Protein AF-A0A5C9B6C1-F1 (afdb_monomer_lite)

Radius of gyration: 29.05 Å; chains: 1; bounding box: 54×56×86 Å

Foldseek 3Di:
DDWDADPVRFTQEAEDEDAEDQQLAFAPNDDDPFLQRLLQVLQQVPGGPNYGYHYDHDLHLPHYDPCSVPPPDTRDRNVNSNVNNVVSVVVVVPDDDDDDPPWDKDKDKDKAFADDCVVVLVVLVVVLVVLVVPQDDAPDDPVRQPVLVVLCVVPVPQSPDDPVVVVVCVVVVHCVSVVVNVVSVVRNVSVVSNVVSVVVSVVSVVVSVVSVVSNVVCVVVVDRIDIDMWMWIDDPPDIDIDDPDNHHDPPDD

pLDDT: mean 95.02, std 6.87, range [33.16, 98.69]

Structure (mmCIF, N/CA/C/O backbone):
data_AF-A0A5C9B6C1-F1
#
_entry.id   AF-A0A5C9B6C1-F1
#
loop_
_atom_site.group_PDB
_atom_site.id
_atom_site.type_symbol
_atom_site.label_atom_id
_atom_site.label_alt_id
_atom_site.label_comp_id
_atom_site.label_asym_id
_atom_site.label_entity_id
_atom_site.label_seq_id
_atom_site.pdbx_PDB_ins_code
_atom_site.Cartn_x
_atom_site.Cartn_y
_atom_site.Cartn_z
_atom_site.occupancy
_atom_site.B_iso_or_equiv
_atom_site.auth_seq_id
_atom_site.auth_comp_id
_atom_site.auth_asym_id
_atom_site.auth_atom_id
_atom_site.pdbx_PDB_model_num
ATOM 1 N N . MET A 1 1 ? -19.348 5.779 16.416 1.00 93.19 1 MET A N 1
ATOM 2 C CA . MET A 1 1 ? -18.584 6.292 17.577 1.00 93.19 1 MET A CA 1
ATOM 3 C C . MET A 1 1 ? -19.420 6.101 18.829 1.00 93.19 1 MET A C 1
ATOM 5 O O . MET A 1 1 ? -20.640 6.109 18.716 1.00 93.19 1 MET A O 1
ATOM 9 N N . LEU A 1 2 ? -18.777 5.957 19.982 1.00 95.94 2 LEU A N 1
ATOM 10 C CA . LEU A 1 2 ? -19.395 5.828 21.301 1.00 95.94 2 LEU A CA 1
ATOM 11 C C . LEU A 1 2 ? -18.665 6.773 22.263 1.00 95.94 2 LEU A C 1
ATOM 13 O O . LEU A 1 2 ? -17.438 6.747 22.302 1.00 95.94 2 LEU A O 1
ATOM 17 N N . ARG A 1 3 ? -19.401 7.590 23.024 1.00 96.81 3 ARG A N 1
ATOM 18 C CA . ARG A 1 3 ? -18.869 8.354 24.164 1.00 96.81 3 ARG A CA 1
ATOM 19 C C . ARG A 1 3 ? -19.451 7.769 25.444 1.00 96.81 3 ARG A C 1
ATOM 21 O O . ARG A 1 3 ? -20.655 7.538 25.508 1.00 96.81 3 ARG A O 1
ATOM 28 N N . LEU A 1 4 ? -18.596 7.537 26.430 1.00 96.44 4 LEU A N 1
ATOM 29 C CA . LEU A 1 4 ? -18.975 7.110 27.769 1.00 96.44 4 LEU A CA 1
ATOM 30 C C . LEU A 1 4 ? -18.664 8.245 28.736 1.00 96.44 4 LEU A C 1
ATOM 32 O O . LEU A 1 4 ? -17.521 8.698 28.802 1.00 96.44 4 LEU A O 1
ATOM 36 N N . ASP A 1 5 ? -19.678 8.679 29.474 1.00 96.75 5 ASP A N 1
ATOM 37 C CA . ASP A 1 5 ? -19.569 9.734 30.474 1.00 96.75 5 ASP A CA 1
ATOM 38 C C . ASP A 1 5 ? -19.822 9.143 31.868 1.00 96.75 5 ASP A C 1
ATOM 40 O O . ASP A 1 5 ? -20.616 8.214 32.034 1.00 96.75 5 ASP A O 1
ATOM 44 N N . ALA A 1 6 ? -19.119 9.660 32.871 1.00 95.69 6 ALA A N 1
ATOM 45 C CA . ALA A 1 6 ? -19.364 9.361 34.271 1.00 95.69 6 ALA A CA 1
ATOM 46 C C . ALA A 1 6 ? -20.660 10.037 34.746 1.00 95.69 6 ALA A C 1
ATOM 48 O O . ALA A 1 6 ? -21.181 10.951 34.106 1.00 95.69 6 ALA A O 1
ATOM 49 N N . ALA A 1 7 ? -21.156 9.627 35.916 1.00 93.12 7 ALA A N 1
ATOM 50 C CA . ALA A 1 7 ? -22.352 10.216 36.525 1.00 93.12 7 ALA A CA 1
ATOM 51 C C . ALA A 1 7 ? -22.217 11.728 36.813 1.00 93.12 7 ALA A C 1
ATOM 53 O O . ALA A 1 7 ? -23.221 12.429 36.874 1.00 93.12 7 ALA A O 1
ATOM 54 N N . ASP A 1 8 ? -20.989 12.242 36.959 1.00 94.06 8 ASP A N 1
ATOM 55 C CA . ASP A 1 8 ? -20.707 13.675 37.116 1.00 94.06 8 ASP A CA 1
ATOM 56 C C . ASP A 1 8 ? -20.586 14.431 35.775 1.00 94.06 8 ASP A C 1
ATOM 58 O O . ASP A 1 8 ? -20.245 15.614 35.755 1.00 94.06 8 ASP A O 1
ATOM 62 N N . GLY A 1 9 ? -20.859 13.757 34.652 1.00 92.81 9 GLY A N 1
ATOM 63 C CA . GLY A 1 9 ? -20.832 14.316 33.302 1.00 92.81 9 GLY A CA 1
ATOM 64 C C . GLY A 1 9 ? -19.447 14.377 32.656 1.00 92.81 9 GLY A C 1
ATOM 65 O O . GLY A 1 9 ? -19.345 14.812 31.508 1.00 92.81 9 GLY A O 1
ATOM 66 N N . LYS A 1 10 ? -18.377 13.950 33.342 1.00 96.69 10 LYS A N 1
ATOM 67 C CA . LYS A 1 10 ? -17.037 13.888 32.739 1.00 96.69 10 LYS A CA 1
ATOM 68 C C . LYS A 1 10 ? -16.948 12.754 31.732 1.00 96.69 10 LYS A C 1
ATOM 70 O O . LYS A 1 10 ? -17.357 11.632 32.020 1.00 96.69 10 LYS A O 1
ATOM 75 N N . THR A 1 11 ? -16.333 13.011 30.586 1.00 97.81 11 THR A N 1
ATOM 76 C CA . THR A 1 11 ? -16.054 11.949 29.619 1.00 97.81 11 THR A CA 1
ATOM 77 C C . THR A 1 11 ? -14.980 11.010 30.162 1.00 97.81 11 THR A C 1
ATOM 79 O O . THR A 1 11 ? -13.934 11.449 30.630 1.00 97.81 11 THR A O 1
ATOM 82 N N . VAL A 1 12 ? -15.258 9.708 30.120 1.00 97.69 12 VAL A N 1
ATOM 83 C CA . VAL A 1 12 ? -14.351 8.645 30.575 1.00 97.69 12 VAL A CA 1
ATOM 84 C C . VAL A 1 12 ? -13.657 7.997 29.388 1.00 97.69 12 VAL A C 1
ATOM 86 O O . VAL A 1 12 ? -12.449 7.773 29.410 1.00 97.69 12 VAL A O 1
ATOM 89 N N . ALA A 1 13 ? -14.413 7.692 28.334 1.00 98.06 13 ALA A N 1
ATOM 90 C CA . ALA A 1 13 ? -13.858 7.042 27.160 1.00 98.06 13 ALA A CA 1
ATOM 91 C C . ALA A 1 13 ? -14.599 7.418 25.882 1.00 98.06 13 ALA A C 1
ATOM 93 O O . ALA A 1 13 ? -15.800 7.701 25.873 1.00 98.06 13 ALA A O 1
ATOM 94 N N . VAL A 1 14 ? -13.865 7.348 24.781 1.00 98.00 14 VAL A N 1
ATOM 95 C CA . VAL A 1 14 ? -14.374 7.503 23.426 1.00 98.00 14 VAL A CA 1
ATOM 96 C C . VAL A 1 14 ? -13.923 6.307 22.607 1.00 98.00 14 VAL A C 1
ATOM 98 O O . VAL A 1 14 ? -12.733 6.033 22.523 1.00 98.00 14 VAL A O 1
ATOM 101 N N . VAL A 1 15 ? -14.859 5.637 21.940 1.00 97.69 15 VAL A N 1
ATOM 102 C CA . VAL A 1 15 ? -14.552 4.657 20.892 1.00 97.69 15 VAL A CA 1
ATOM 103 C C . VAL A 1 15 ? -14.873 5.284 19.545 1.00 97.69 15 VAL A C 1
ATOM 105 O O . VAL A 1 15 ? -16.020 5.669 19.277 1.00 97.69 15 VAL A O 1
ATOM 108 N N . TYR A 1 16 ? -13.874 5.375 18.677 1.00 97.25 16 TYR A N 1
ATOM 109 C CA . TYR A 1 16 ? -14.027 5.948 17.348 1.00 97.25 16 TYR A CA 1
ATOM 110 C C . TYR A 1 16 ? -13.508 4.997 16.278 1.00 97.25 16 TYR A C 1
ATOM 112 O O . TYR A 1 16 ? -12.561 4.246 16.488 1.00 97.25 16 TYR A O 1
ATOM 120 N N . ASN A 1 17 ? -14.204 4.984 15.144 1.00 95.00 17 ASN A N 1
ATOM 121 C CA . ASN A 1 17 ? -13.959 4.050 14.058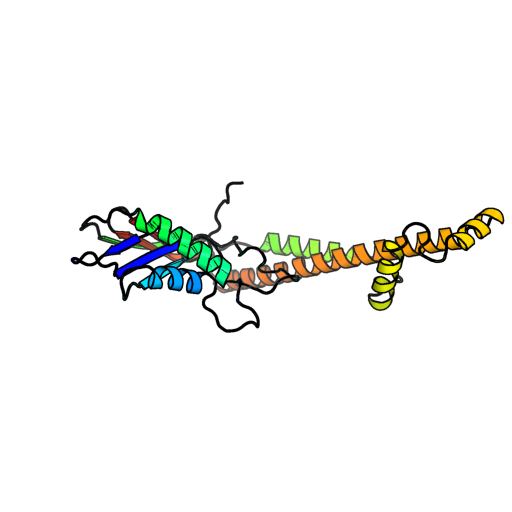 1.00 95.00 17 ASN A CA 1
ATOM 122 C C . ASN A 1 17 ? -13.679 4.818 12.774 1.00 95.00 17 ASN A C 1
ATOM 124 O O . ASN A 1 17 ? -14.414 5.750 12.446 1.00 95.00 17 ASN A O 1
ATOM 128 N N . PHE A 1 18 ? -12.626 4.420 12.067 1.00 95.06 18 PHE A N 1
ATOM 129 C CA . PHE A 1 18 ? -12.269 4.986 10.774 1.00 95.06 18 PHE A CA 1
ATOM 130 C C . PHE A 1 18 ? -11.558 3.936 9.917 1.00 95.06 18 PHE A C 1
ATOM 132 O O . PHE A 1 18 ? -10.764 3.142 10.423 1.00 95.06 18 PHE A O 1
ATOM 139 N N . ALA A 1 19 ? -11.862 3.912 8.621 1.00 94.12 19 ALA A N 1
ATOM 140 C CA . ALA A 1 19 ? -11.292 2.959 7.678 1.00 94.12 19 ALA A CA 1
ATOM 141 C C . ALA A 1 19 ? -10.051 3.562 7.003 1.00 94.12 19 ALA A C 1
ATOM 143 O O . ALA A 1 19 ? -10.179 4.409 6.124 1.00 94.12 19 ALA A O 1
ATOM 144 N N . CYS A 1 20 ? -8.859 3.161 7.451 1.00 93.88 20 CYS A N 1
ATOM 145 C CA . CYS A 1 20 ? -7.568 3.488 6.836 1.00 93.88 20 CYS A CA 1
ATOM 146 C C . CYS A 1 20 ? -6.463 2.637 7.479 1.00 93.88 20 CYS A C 1
ATOM 148 O O . CYS A 1 20 ? -6.495 2.426 8.694 1.00 93.88 20 CYS A O 1
ATOM 150 N N . HIS A 1 21 ? -5.481 2.182 6.699 1.00 94.75 21 HIS A N 1
ATOM 151 C CA . HIS A 1 21 ? -4.282 1.540 7.234 1.00 94.75 21 HIS A CA 1
ATOM 152 C C . HIS A 1 21 ? -3.393 2.543 7.998 1.00 94.75 21 HIS A C 1
ATOM 154 O O . HIS A 1 21 ? -2.992 3.559 7.425 1.00 94.75 21 HIS A O 1
ATOM 160 N N . PRO A 1 22 ? -2.997 2.255 9.250 1.00 94.62 22 PRO A N 1
ATOM 161 C CA . PRO A 1 22 ? -2.045 3.074 10.002 1.00 94.62 22 PRO A CA 1
ATOM 162 C C . PRO A 1 22 ? -0.602 2.782 9.556 1.00 94.62 22 PRO A C 1
ATOM 164 O O . PRO A 1 22 ? 0.160 2.125 10.262 1.00 94.62 22 PRO A O 1
ATOM 167 N N . ILE A 1 23 ? -0.252 3.208 8.338 1.00 95.06 23 ILE A N 1
ATOM 168 C CA . ILE A 1 23 ? 1.051 2.924 7.705 1.00 95.06 23 ILE A CA 1
ATOM 169 C C . ILE A 1 23 ? 1.758 4.170 7.150 1.00 95.06 23 ILE A C 1
ATOM 171 O O . ILE A 1 23 ? 2.696 4.040 6.354 1.00 95.06 23 ILE A O 1
ATOM 175 N N . GLN A 1 24 ? 1.314 5.373 7.525 1.00 95.50 24 GLN A N 1
ATOM 176 C CA . GLN A 1 24 ? 1.901 6.615 7.023 1.00 95.50 24 GLN A CA 1
ATOM 177 C C . GLN A 1 24 ? 3.311 6.830 7.589 1.00 95.50 24 GLN A C 1
ATOM 179 O O . GLN A 1 24 ? 4.247 7.142 6.855 1.00 95.50 24 GLN A O 1
ATOM 184 N N . GLY A 1 25 ? 3.490 6.597 8.885 1.00 94.81 25 GLY A N 1
ATOM 185 C CA . GLY A 1 25 ? 4.713 6.829 9.636 1.00 94.81 25 GLY A CA 1
ATOM 186 C C . GLY A 1 25 ? 5.044 8.310 9.825 1.00 94.81 25 GLY A C 1
ATOM 187 O O . GLY A 1 25 ? 4.278 9.211 9.495 1.00 94.81 25 GLY A O 1
ATOM 188 N N . VAL A 1 26 ? 6.233 8.559 10.365 1.00 94.19 26 VAL A N 1
ATOM 189 C CA . VAL A 1 26 ? 6.774 9.900 10.633 1.00 94.19 26 VAL A CA 1
ATOM 190 C C . VAL A 1 26 ? 8.175 10.039 10.022 1.00 94.19 26 VAL A C 1
ATOM 192 O O . VAL A 1 26 ? 8.779 9.022 9.633 1.00 94.19 26 VAL A O 1
ATOM 195 N N . PRO A 1 27 ? 8.728 11.262 9.915 1.00 91.75 27 PRO A N 1
ATOM 196 C CA . PRO A 1 27 ? 10.060 11.459 9.361 1.00 91.75 27 PRO A CA 1
ATOM 197 C C . PRO A 1 27 ? 11.111 10.664 10.148 1.00 91.75 27 PRO A C 1
ATOM 199 O O . PRO A 1 27 ? 11.021 10.500 11.363 1.00 91.75 27 PRO A O 1
ATOM 202 N N . GLY A 1 28 ? 12.112 10.127 9.448 1.00 87.38 28 GLY A N 1
ATOM 203 C CA . GLY A 1 28 ? 13.191 9.356 10.077 1.00 87.38 28 GLY A CA 1
ATOM 204 C C . GLY A 1 28 ? 12.827 7.929 10.513 1.00 87.38 28 GLY A C 1
ATOM 205 O O . GLY A 1 28 ? 13.686 7.254 11.073 1.00 87.38 28 GLY A O 1
ATOM 206 N N . LYS A 1 29 ? 11.609 7.435 10.222 1.00 84.75 29 LYS A N 1
ATOM 207 C CA . LYS A 1 29 ? 11.154 6.065 10.559 1.00 84.75 29 LYS A CA 1
ATOM 208 C C . LYS A 1 29 ? 11.235 5.745 12.060 1.00 84.75 29 LYS A C 1
ATOM 210 O O . LYS A 1 29 ? 11.511 4.607 12.439 1.00 84.75 29 LYS A O 1
ATOM 215 N N . THR A 1 30 ? 11.027 6.744 12.913 1.00 91.56 30 THR A N 1
ATOM 216 C CA . THR A 1 30 ? 10.967 6.529 14.361 1.00 91.56 30 THR A CA 1
ATOM 217 C C . THR A 1 30 ? 9.718 5.730 14.742 1.00 91.56 30 THR A C 1
ATOM 219 O O . THR A 1 30 ? 8.764 5.619 13.967 1.00 91.56 30 THR A O 1
ATOM 222 N N . ASN A 1 31 ? 9.738 5.133 15.936 1.00 94.75 31 ASN A N 1
ATOM 223 C CA . ASN A 1 31 ? 8.597 4.380 16.442 1.00 94.75 31 ASN A CA 1
ATOM 224 C C . ASN A 1 31 ? 7.402 5.316 16.673 1.00 94.75 31 ASN A C 1
ATOM 226 O O . ASN A 1 31 ? 7.547 6.360 17.307 1.00 94.75 31 ASN A O 1
ATOM 230 N N . THR A 1 32 ? 6.230 4.936 16.174 1.00 95.56 32 THR A N 1
ATOM 231 C CA . THR A 1 32 ? 5.015 5.748 16.252 1.00 95.56 32 THR A CA 1
ATOM 232 C C . THR A 1 32 ? 3.775 4.862 16.251 1.00 95.56 32 THR A C 1
ATOM 234 O O . THR A 1 32 ? 3.774 3.788 15.653 1.00 95.56 32 THR A O 1
ATOM 237 N N . ALA A 1 33 ? 2.711 5.340 16.894 1.00 96.69 33 ALA A N 1
ATOM 238 C CA . ALA A 1 33 ? 1.368 4.779 16.770 1.00 96.69 33 ALA A CA 1
ATOM 239 C C . ALA A 1 33 ? 0.619 5.321 15.531 1.00 96.69 33 ALA A C 1
ATOM 241 O O . ALA A 1 33 ? -0.577 5.094 15.391 1.00 96.69 33 ALA A O 1
ATOM 242 N N . ASP A 1 34 ? 1.317 6.016 14.626 1.00 97.44 34 ASP A N 1
ATOM 243 C CA . ASP A 1 34 ? 0.789 6.530 13.359 1.00 97.44 34 ASP A CA 1
ATOM 244 C C . ASP A 1 34 ? -0.387 7.509 13.561 1.00 97.44 34 ASP A C 1
ATOM 246 O O . ASP A 1 34 ? -0.570 8.084 14.638 1.00 97.44 34 ASP A O 1
ATOM 250 N N . LEU A 1 35 ? -1.191 7.722 12.518 1.00 96.94 35 LEU A N 1
ATOM 251 C CA . LEU A 1 35 ? -2.332 8.635 12.512 1.00 96.94 35 LEU A CA 1
ATOM 252 C C . LEU A 1 35 ? -3.327 8.340 13.643 1.00 96.94 35 LEU A C 1
ATOM 254 O O . LEU A 1 35 ? -3.997 9.251 14.121 1.00 96.94 35 LEU A O 1
ATOM 258 N N . THR A 1 36 ? -3.421 7.086 14.093 1.00 97.94 36 THR A N 1
ATOM 259 C CA . THR A 1 36 ? -4.352 6.672 15.150 1.00 97.94 36 THR A CA 1
ATOM 260 C C . THR A 1 36 ? -3.879 7.164 16.513 1.00 97.94 36 THR A C 1
ATOM 262 O O . THR A 1 36 ? -4.681 7.696 17.275 1.00 97.94 36 THR A O 1
ATOM 265 N N . GLY A 1 37 ? -2.574 7.093 16.791 1.00 98.06 37 GLY A N 1
ATOM 266 C CA . GLY A 1 37 ? -1.984 7.660 18.002 1.00 98.06 37 GLY A CA 1
ATOM 267 C C . GLY A 1 37 ? -2.142 9.176 18.079 1.00 98.06 37 GLY A C 1
ATOM 268 O O . GLY A 1 37 ? -2.569 9.701 19.107 1.00 98.06 37 GLY A O 1
ATOM 269 N N . PHE A 1 38 ? -1.861 9.882 16.980 1.00 98.44 38 PHE A N 1
ATOM 270 C CA . PHE A 1 38 ? -2.046 11.335 16.914 1.00 98.44 38 PHE A CA 1
ATOM 271 C C . PHE A 1 38 ? -3.522 11.736 17.052 1.00 98.44 38 PHE A C 1
ATOM 273 O O . PHE A 1 38 ? -3.839 12.661 17.800 1.00 98.44 38 PHE A O 1
ATOM 280 N N . ALA A 1 39 ? -4.441 11.007 16.409 1.00 98.69 39 ALA A N 1
ATOM 281 C CA . ALA A 1 39 ? -5.875 11.240 16.561 1.00 98.69 39 ALA A CA 1
ATOM 282 C C . ALA A 1 39 ? -6.348 11.020 18.005 1.00 98.69 39 ALA A C 1
ATOM 284 O O . ALA A 1 39 ? -7.056 11.873 18.544 1.00 98.69 39 ALA A O 1
ATOM 285 N N . SER A 1 40 ? -5.932 9.919 18.644 1.00 98.69 40 SER A N 1
ATOM 286 C CA . SER A 1 40 ? -6.259 9.639 20.046 1.00 98.69 40 SER A CA 1
ATOM 287 C C . SER A 1 40 ? -5.739 10.740 20.961 1.00 98.69 40 SER A C 1
ATOM 289 O O . SER A 1 40 ? -6.523 11.277 21.737 1.00 98.69 40 SER A O 1
ATOM 291 N N . LYS A 1 41 ? -4.482 11.169 20.791 1.00 98.62 41 LYS A N 1
ATOM 292 C CA . LYS A 1 41 ? -3.896 12.266 21.572 1.00 98.62 41 LYS A CA 1
ATOM 293 C C . LYS A 1 41 ? -4.725 13.549 21.474 1.00 98.62 41 LYS A C 1
ATOM 295 O O . LYS A 1 41 ? -5.084 14.124 22.496 1.00 98.62 41 LYS A O 1
ATOM 300 N N . VAL A 1 42 ? -5.094 13.968 20.260 1.00 98.56 42 VAL A N 1
ATOM 301 C CA . VAL A 1 42 ? -5.935 15.161 20.056 1.00 98.56 42 VAL A CA 1
ATOM 302 C C . VAL A 1 42 ? -7.280 15.031 20.768 1.00 98.56 42 VAL A C 1
ATOM 304 O O . VAL A 1 42 ? -7.751 16.000 21.360 1.00 98.56 42 VAL A O 1
ATOM 307 N N . ILE A 1 43 ? -7.912 13.858 20.714 1.00 98.62 43 ILE A N 1
ATOM 308 C CA . ILE A 1 43 ? -9.201 13.617 21.373 1.00 98.62 43 ILE A CA 1
ATOM 309 C C . ILE A 1 43 ? -9.048 13.680 22.898 1.00 98.62 43 ILE A C 1
ATOM 311 O O . ILE A 1 43 ? -9.828 14.370 23.554 1.00 98.62 43 ILE A O 1
ATOM 315 N N . GLU A 1 44 ? -8.048 12.995 23.450 1.00 98.69 44 GLU A N 1
ATOM 316 C CA . GLU A 1 44 ? -7.784 12.904 24.891 1.00 98.69 44 GLU A CA 1
ATOM 317 C C . GLU A 1 44 ? -7.446 14.272 25.497 1.00 98.69 44 GLU A C 1
ATOM 319 O O . GLU A 1 44 ? -8.013 14.647 26.522 1.00 98.69 44 GLU A O 1
ATOM 324 N N . GLU A 1 45 ? -6.612 15.070 24.823 1.00 98.44 45 GLU A N 1
ATOM 325 C CA . GLU A 1 45 ? -6.217 16.415 25.269 1.00 98.44 45 GLU A CA 1
ATOM 326 C C . GLU A 1 45 ? -7.358 17.451 25.198 1.00 98.44 45 GLU A C 1
ATOM 328 O O . GLU A 1 45 ? -7.253 18.528 25.784 1.00 98.44 45 GLU A O 1
ATOM 333 N N . ASN A 1 46 ? -8.456 17.155 24.491 1.00 98.25 46 ASN A N 1
ATOM 334 C CA . ASN A 1 46 ? -9.573 18.085 24.265 1.00 98.25 46 ASN A CA 1
ATOM 335 C C . ASN A 1 46 ? -10.890 17.670 24.944 1.00 98.25 46 ASN A C 1
ATOM 337 O O . ASN A 1 46 ? -11.934 18.290 24.688 1.00 98.25 46 ASN A O 1
ATOM 341 N N . LEU A 1 47 ? -10.861 16.627 25.775 1.00 97.19 47 LEU A N 1
ATOM 342 C CA . LEU A 1 47 ? -11.994 16.141 26.565 1.00 97.19 47 LEU A CA 1
ATOM 343 C C . LEU A 1 47 ? -11.677 16.218 28.068 1.00 97.19 47 LEU A C 1
ATOM 345 O O . LEU A 1 47 ? -10.774 16.937 28.491 1.00 97.19 47 LEU A O 1
ATOM 349 N N . SER A 1 48 ? -12.483 15.571 28.913 1.00 97.81 48 SER A N 1
ATOM 350 C CA . SER A 1 48 ? -12.261 15.589 30.361 1.00 97.81 48 SER A CA 1
ATOM 351 C C . SER A 1 48 ? -10.920 14.943 30.723 1.00 97.81 48 SER A C 1
ATOM 353 O O . SER A 1 48 ? -10.513 13.961 30.105 1.00 97.81 48 SER A O 1
ATOM 355 N N . ASN A 1 49 ? -10.243 15.466 31.750 1.00 97.44 49 ASN A N 1
ATOM 356 C CA . ASN A 1 49 ? -8.974 14.902 32.211 1.00 97.44 49 ASN A CA 1
ATOM 357 C C . ASN A 1 49 ? -9.118 13.404 32.538 1.00 97.44 49 ASN A C 1
ATOM 359 O O . ASN A 1 49 ? -10.030 13.024 33.273 1.00 97.44 49 ASN A O 1
ATOM 363 N N . GLY A 1 50 ? -8.211 12.581 32.008 1.00 96.94 50 GLY A N 1
ATOM 364 C CA . GLY A 1 50 ? -8.263 11.121 32.135 1.00 96.94 50 GLY A CA 1
ATOM 365 C C . GLY A 1 50 ? -9.161 10.409 31.116 1.00 96.94 50 GLY A C 1
ATOM 366 O O . GLY A 1 50 ? -9.336 9.199 31.235 1.00 96.94 50 GLY A O 1
ATOM 367 N N . THR A 1 51 ? -9.714 11.119 30.123 1.00 98.31 51 THR A N 1
ATOM 368 C CA . THR A 1 51 ? -10.409 10.484 28.989 1.00 98.31 51 THR A CA 1
ATOM 369 C C . THR A 1 51 ? -9.456 9.555 28.237 1.00 98.31 51 THR A C 1
ATOM 371 O O . THR A 1 51 ? -8.318 9.932 27.977 1.00 98.31 51 THR A O 1
ATOM 374 N N . VAL A 1 52 ? -9.945 8.381 27.828 1.00 98.44 52 VAL A N 1
ATOM 375 C CA . VAL A 1 52 ? -9.224 7.449 26.943 1.00 98.44 52 VAL A CA 1
ATOM 376 C C . VAL A 1 52 ? -9.881 7.402 25.562 1.00 98.44 52 VAL A C 1
ATOM 378 O O . VAL A 1 52 ? -11.090 7.173 25.457 1.00 98.44 52 VAL A O 1
ATOM 381 N N . ALA A 1 53 ? -9.103 7.571 24.492 1.00 98.56 53 ALA A N 1
ATOM 382 C CA . ALA A 1 53 ? -9.583 7.484 23.115 1.00 98.56 53 ALA A CA 1
ATOM 383 C C . ALA A 1 53 ? -9.125 6.182 22.440 1.00 98.56 53 ALA A C 1
ATOM 385 O O . ALA A 1 53 ? -7.956 5.982 22.109 1.00 98.56 53 ALA A O 1
ATOM 386 N N . LEU A 1 54 ? -10.086 5.301 22.172 1.00 98.00 54 LEU A N 1
ATOM 387 C CA . LEU A 1 54 ? -9.884 3.986 21.579 1.00 98.00 54 LEU A CA 1
ATOM 388 C C . LEU A 1 54 ? -10.208 4.018 20.086 1.00 98.00 54 LEU A C 1
ATOM 390 O O . LEU A 1 54 ? -11.373 4.105 19.682 1.00 98.00 54 LEU A O 1
ATOM 394 N N . PHE A 1 55 ? -9.161 3.920 19.271 1.00 97.62 55 PHE A N 1
ATOM 395 C CA . PHE A 1 55 ? -9.291 3.720 17.835 1.00 97.62 55 PHE A CA 1
ATOM 396 C C . PHE A 1 55 ? -9.685 2.273 17.528 1.00 97.62 55 PHE A C 1
ATOM 398 O O . PHE A 1 55 ? -9.035 1.331 17.977 1.00 97.62 55 PHE A O 1
ATOM 405 N N . VAL A 1 56 ? -10.713 2.100 16.702 1.00 95.19 56 VAL A N 1
ATOM 406 C CA . VAL A 1 56 ? -11.089 0.814 16.110 1.00 95.19 56 VAL A CA 1
ATOM 407 C C . VAL A 1 56 ? -10.939 0.937 14.604 1.00 95.19 56 VAL A C 1
ATOM 409 O O . VAL A 1 56 ? -11.613 1.762 13.987 1.00 95.19 56 VAL A O 1
ATOM 412 N N . GLN A 1 57 ? -10.090 0.112 13.995 1.00 93.12 57 GLN A N 1
ATOM 413 C CA . GLN A 1 57 ? -9.936 0.122 12.543 1.00 93.12 57 GLN A CA 1
ATOM 414 C C . GLN A 1 57 ? -11.245 -0.313 11.876 1.00 93.12 57 GLN A C 1
ATOM 416 O O . GLN A 1 57 ? -11.859 -1.309 12.255 1.00 93.12 57 GLN A O 1
ATOM 421 N N . GLY A 1 58 ? -11.708 0.481 10.913 1.00 92.88 58 GLY A N 1
ATOM 422 C CA . GLY A 1 58 ? -12.828 0.119 10.051 1.00 92.88 58 GLY A CA 1
ATOM 423 C C . GLY A 1 58 ? -12.422 -0.904 8.996 1.00 92.88 58 GLY A C 1
ATOM 424 O O . GLY A 1 58 ? -11.343 -1.490 9.039 1.00 92.88 58 GLY A O 1
ATOM 425 N N . CYS A 1 59 ? -13.282 -1.081 8.001 1.00 92.81 59 CYS A N 1
ATOM 426 C CA . CYS A 1 59 ? -12.992 -1.906 6.832 1.00 92.81 59 CYS A CA 1
ATOM 427 C C . CYS A 1 59 ? -11.962 -1.195 5.935 1.00 92.81 59 CYS A C 1
ATOM 429 O O . CYS A 1 59 ? -12.323 -0.509 4.988 1.00 92.81 59 CYS A O 1
ATOM 431 N N . GLY A 1 60 ? -10.685 -1.262 6.314 1.00 90.06 60 GLY A N 1
ATOM 432 C CA . GLY A 1 60 ? -9.591 -0.536 5.669 1.00 90.06 60 GLY A CA 1
ATOM 433 C C . GLY A 1 60 ? -8.760 -1.360 4.690 1.00 90.06 60 GLY A C 1
ATOM 434 O O . GLY A 1 60 ? -7.726 -0.855 4.278 1.00 90.06 60 GLY A O 1
ATOM 435 N N . GLY A 1 61 ? -9.159 -2.591 4.341 1.00 90.56 61 GLY A N 1
ATOM 436 C CA . GLY A 1 61 ? -8.334 -3.559 3.595 1.00 90.56 61 GLY A CA 1
ATOM 437 C C . GLY A 1 61 ? -7.774 -3.055 2.257 1.00 90.56 61 GLY A C 1
ATOM 438 O O . GLY A 1 61 ? -6.736 -3.521 1.799 1.00 90.56 61 GLY A O 1
ATOM 439 N N . ASP A 1 62 ? -8.413 -2.056 1.656 1.00 90.12 62 ASP A N 1
ATOM 440 C CA . ASP A 1 62 ? -8.024 -1.405 0.405 1.00 90.12 62 ASP A CA 1
ATOM 441 C C . ASP A 1 62 ? -7.783 0.111 0.542 1.00 90.12 62 ASP A C 1
ATOM 443 O O . ASP A 1 62 ? -7.613 0.811 -0.457 1.00 90.12 62 ASP A O 1
ATOM 447 N N . ILE A 1 63 ? -7.707 0.631 1.772 1.00 92.81 63 ILE A N 1
ATOM 448 C CA . ILE A 1 63 ? -7.545 2.063 2.049 1.00 92.81 63 ILE A CA 1
ATOM 449 C C . ILE A 1 63 ? -6.194 2.327 2.70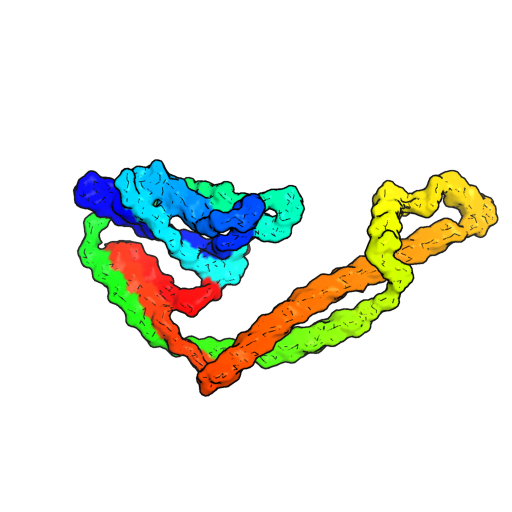6 1.00 92.81 63 ILE A C 1
ATOM 451 O O . ILE A 1 63 ? -5.950 1.921 3.843 1.00 92.81 63 ILE A O 1
ATOM 455 N N . ASN A 1 64 ? -5.343 3.078 2.009 1.00 94.38 64 ASN A N 1
ATOM 456 C CA . ASN A 1 64 ? -4.073 3.583 2.527 1.00 94.38 64 ASN A CA 1
ATOM 457 C C . ASN A 1 64 ? -4.120 5.107 2.709 1.00 94.38 64 ASN A C 1
ATOM 459 O O . ASN A 1 64 ? -4.884 5.777 2.008 1.00 94.38 64 ASN A O 1
ATOM 463 N N . PRO A 1 65 ? -3.275 5.675 3.589 1.00 94.12 65 PRO A N 1
ATOM 464 C CA . PRO A 1 65 ? -3.118 7.118 3.695 1.00 94.12 65 PRO A CA 1
ATOM 465 C C . PRO A 1 65 ? -2.675 7.726 2.361 1.00 94.12 65 PRO A C 1
ATOM 467 O O . PRO A 1 65 ? -1.881 7.138 1.619 1.00 94.12 65 PRO A O 1
ATOM 470 N N . VAL A 1 66 ? -3.158 8.929 2.057 1.00 92.69 66 VAL A N 1
ATOM 471 C CA . VAL A 1 66 ? -2.669 9.685 0.897 1.00 92.69 66 VAL A CA 1
ATOM 472 C C . VAL A 1 66 ? -1.177 9.978 1.104 1.00 92.69 66 VAL A C 1
ATOM 474 O O . VAL A 1 66 ? -0.741 10.225 2.224 1.00 92.69 66 VAL A O 1
ATOM 477 N N . PHE A 1 67 ? -0.387 9.927 0.030 1.00 91.19 67 PHE A N 1
ATOM 478 C CA . PHE A 1 67 ? 1.063 10.175 0.054 1.00 91.19 67 PHE A CA 1
ATOM 479 C C . PHE A 1 67 ? 1.921 9.129 0.803 1.00 91.19 67 PHE A C 1
ATOM 481 O O . PHE A 1 67 ? 3.120 9.335 0.957 1.00 91.19 67 PHE A O 1
ATOM 488 N N . TYR A 1 68 ? 1.392 7.957 1.191 1.00 90.69 68 TYR A N 1
ATOM 489 C CA . TYR A 1 68 ? 2.178 6.921 1.906 1.00 90.69 68 TYR A CA 1
ATOM 490 C C . TYR A 1 68 ? 3.400 6.365 1.135 1.00 90.69 68 TYR A C 1
ATOM 492 O O . TYR A 1 68 ? 4.293 5.734 1.715 1.00 90.69 68 TYR A O 1
ATOM 500 N N . LYS A 1 69 ? 3.439 6.597 -0.184 1.00 89.88 69 LYS A N 1
ATOM 501 C CA . LYS A 1 69 ? 4.533 6.260 -1.113 1.00 89.88 69 LYS A CA 1
ATOM 502 C C . LYS A 1 69 ? 5.122 7.485 -1.825 1.00 89.88 69 LYS A C 1
ATOM 504 O O . LYS A 1 69 ? 5.819 7.313 -2.819 1.00 89.88 69 LYS A O 1
ATOM 509 N N . ASP A 1 70 ? 4.814 8.689 -1.355 1.00 91.31 70 ASP A N 1
ATOM 510 C CA . ASP A 1 70 ? 5.374 9.914 -1.918 1.00 91.31 70 ASP A CA 1
ATOM 511 C C . ASP A 1 70 ? 6.901 9.942 -1.732 1.00 91.31 70 ASP A C 1
ATOM 513 O O . ASP A 1 70 ? 7.434 9.463 -0.725 1.00 91.31 70 ASP A O 1
ATOM 517 N N . VAL A 1 71 ? 7.590 10.448 -2.750 1.00 92.81 71 VAL A N 1
ATOM 518 C CA . VAL A 1 71 ? 9.048 10.577 -2.810 1.00 92.81 71 VAL A CA 1
ATOM 519 C C . VAL A 1 71 ? 9.506 12.031 -2.696 1.00 92.81 71 VAL A C 1
ATOM 521 O O . VAL A 1 71 ? 10.685 12.257 -2.433 1.00 92.81 71 VAL A O 1
ATOM 524 N N . ASP A 1 72 ? 8.592 12.992 -2.841 1.00 94.19 72 ASP A N 1
ATOM 525 C CA . ASP A 1 72 ? 8.890 14.426 -2.835 1.00 94.19 72 ASP A CA 1
ATOM 526 C C . ASP A 1 72 ? 8.682 15.066 -1.452 1.00 94.19 72 ASP A C 1
ATOM 528 O O . ASP A 1 72 ? 9.248 16.122 -1.158 1.00 94.19 72 ASP A O 1
ATOM 532 N N . HIS A 1 73 ? 7.923 14.412 -0.566 1.00 91.25 73 HIS A N 1
ATOM 533 C CA . HIS A 1 73 ? 7.601 14.917 0.769 1.00 91.25 73 HIS A CA 1
ATOM 534 C C . HIS A 1 73 ? 7.942 13.906 1.873 1.00 91.25 73 HIS A C 1
ATOM 536 O O . HIS A 1 73 ? 7.850 12.691 1.674 1.00 91.25 73 HIS A O 1
ATOM 542 N N . PRO A 1 74 ? 8.322 14.380 3.075 1.00 92.12 74 PRO A N 1
ATOM 543 C CA . PRO A 1 74 ? 8.487 13.503 4.222 1.00 92.12 74 PRO A CA 1
ATOM 544 C C . PRO A 1 74 ? 7.142 12.906 4.651 1.00 92.12 74 PRO A C 1
ATOM 546 O O . PRO A 1 74 ? 6.084 13.516 4.512 1.00 92.12 74 PRO A O 1
ATOM 549 N N . ARG A 1 75 ? 7.202 11.710 5.240 1.00 92.75 75 ARG A N 1
ATOM 550 C CA . ARG A 1 75 ? 6.042 11.064 5.865 1.00 92.75 75 ARG A CA 1
ATOM 551 C C . ARG A 1 75 ? 5.526 11.904 7.023 1.00 92.75 75 ARG A C 1
ATOM 553 O O . ARG A 1 75 ? 6.309 12.271 7.891 1.00 92.75 75 ARG A O 1
ATOM 560 N N . ASP A 1 76 ? 4.221 12.125 7.061 1.00 94.12 76 ASP A N 1
ATOM 561 C CA . ASP A 1 76 ? 3.564 12.890 8.117 1.00 94.12 76 ASP A CA 1
ATOM 562 C C . ASP A 1 76 ? 2.212 12.267 8.493 1.00 94.12 76 ASP A C 1
ATOM 564 O O . ASP A 1 76 ? 1.172 12.544 7.893 1.00 94.12 76 ASP A O 1
ATOM 568 N N . ALA A 1 77 ? 2.239 11.374 9.481 1.00 96.88 77 ALA A N 1
ATOM 569 C CA . ALA A 1 77 ? 1.037 10.824 10.094 1.00 96.88 77 ALA A CA 1
ATOM 570 C C . ALA A 1 77 ? 0.344 11.806 11.053 1.00 96.88 77 ALA A C 1
ATOM 572 O O . ALA A 1 77 ? -0.842 11.634 11.339 1.00 96.88 77 ALA A O 1
ATOM 573 N N . GLU A 1 78 ? 1.056 12.820 11.554 1.00 96.94 78 GLU A N 1
ATOM 574 C CA . GLU A 1 78 ? 0.532 13.764 12.541 1.00 96.94 78 GLU A CA 1
ATOM 575 C C . GLU A 1 78 ? -0.540 14.652 11.923 1.00 96.94 78 GLU A C 1
ATOM 577 O O . GLU A 1 78 ? -1.625 14.780 12.489 1.00 96.94 78 GLU A O 1
ATOM 582 N N . THR A 1 79 ? -0.307 15.173 10.716 1.00 96.19 79 THR A N 1
ATOM 583 C CA . THR A 1 79 ? -1.326 15.946 9.991 1.00 96.19 79 THR A CA 1
ATOM 584 C C . THR A 1 79 ? -2.620 15.146 9.814 1.00 96.19 79 THR A C 1
ATOM 586 O O . THR A 1 79 ? -3.705 15.641 10.133 1.00 96.19 79 THR A O 1
ATOM 589 N N . PHE A 1 80 ? -2.540 13.888 9.367 1.00 96.88 80 PHE A N 1
ATOM 590 C CA . PHE A 1 80 ? -3.734 13.054 9.190 1.00 96.88 80 PHE A CA 1
ATOM 591 C C . PHE A 1 80 ? -4.407 12.695 10.513 1.00 96.88 80 PHE A C 1
ATOM 593 O O . PHE A 1 80 ? -5.636 12.760 10.610 1.00 96.88 80 PHE A O 1
ATOM 600 N N . GLY A 1 81 ? -3.626 12.361 11.540 1.00 98.00 81 GLY A N 1
ATOM 601 C CA . GLY A 1 81 ? -4.158 12.078 12.866 1.00 98.00 81 GLY A CA 1
ATOM 602 C C . GLY A 1 81 ? -4.855 13.287 13.482 1.00 98.00 81 GLY A C 1
ATOM 603 O O . GLY A 1 81 ? -5.970 13.161 13.981 1.00 98.00 81 GLY A O 1
ATOM 604 N N . ASN A 1 82 ? -4.279 14.481 13.347 1.00 98.50 82 ASN A N 1
ATOM 605 C CA . ASN A 1 82 ? -4.883 15.723 13.821 1.00 98.50 82 ASN A CA 1
ATOM 606 C C . ASN A 1 82 ? -6.208 16.015 13.109 1.00 98.50 82 ASN A C 1
ATOM 608 O O . ASN A 1 82 ? -7.201 16.345 13.760 1.00 98.50 82 ASN A O 1
ATOM 612 N N . LEU A 1 83 ? -6.268 15.840 11.785 1.00 98.06 83 LEU A N 1
ATOM 613 C CA . LEU A 1 83 ? -7.509 16.002 11.021 1.00 98.06 83 LEU A CA 1
ATOM 614 C C . LEU A 1 83 ? -8.588 15.000 11.454 1.00 98.06 83 LEU A C 1
ATOM 616 O O . LEU A 1 83 ? -9.744 15.389 11.657 1.00 98.06 83 LEU A O 1
ATOM 620 N N . LEU A 1 84 ? -8.219 13.729 11.643 1.00 98.06 84 LEU A N 1
ATOM 621 C CA . LEU A 1 84 ? -9.128 12.695 12.136 1.00 98.06 84 LEU A CA 1
ATOM 622 C C . LEU A 1 84 ? -9.617 13.010 13.557 1.00 98.06 84 LEU A C 1
ATOM 624 O O . LEU A 1 84 ? -10.820 12.937 13.818 1.00 98.06 84 LEU A O 1
ATOM 628 N N . GLY A 1 85 ? -8.716 13.414 14.453 1.00 98.44 85 GLY A N 1
ATOM 629 C CA . GLY A 1 85 ? -9.029 13.817 15.823 1.00 98.44 85 GLY A CA 1
ATOM 630 C C . GLY A 1 85 ? -9.994 15.003 15.866 1.00 98.44 85 GLY A C 1
ATOM 631 O O . GLY A 1 85 ? -11.032 14.937 16.523 1.00 98.44 85 GLY A O 1
ATOM 632 N N . LEU A 1 86 ? -9.734 16.057 15.086 1.00 98.50 86 LEU A N 1
ATOM 633 C CA . LEU A 1 86 ? -10.615 17.225 14.976 1.00 98.50 86 LEU A CA 1
ATOM 634 C C . LEU A 1 86 ? -11.998 16.869 14.414 1.00 98.50 86 LEU A C 1
ATOM 636 O O . LEU A 1 86 ? -13.015 17.348 14.924 1.00 98.50 86 LEU A O 1
ATOM 640 N N . SER A 1 87 ? -12.059 16.035 13.371 1.00 98.19 87 SER A N 1
ATOM 641 C CA . SER A 1 87 ? -13.327 15.548 12.807 1.00 98.19 87 SER A CA 1
ATOM 642 C C . SER A 1 87 ? -14.127 14.754 13.846 1.00 98.19 87 SER A C 1
ATOM 644 O O . SER A 1 87 ? -15.321 14.989 14.054 1.00 98.19 87 SER A O 1
ATOM 646 N N . THR A 1 88 ? -13.434 13.885 14.580 1.00 98.06 88 THR A N 1
ATOM 647 C CA . THR A 1 88 ? -13.998 13.063 15.652 1.00 98.06 88 THR A CA 1
ATOM 648 C C . THR A 1 88 ? -14.526 13.929 16.799 1.00 98.06 88 THR A C 1
ATOM 650 O O . THR A 1 88 ? -15.676 13.769 17.206 1.00 98.06 88 THR A O 1
ATOM 653 N N . LEU A 1 89 ? -13.771 14.936 17.250 1.00 98.31 89 LEU A N 1
ATOM 654 C CA . LEU A 1 89 ? -14.207 15.903 18.266 1.00 98.31 89 LEU A CA 1
ATOM 655 C C . LEU A 1 89 ? -15.464 16.676 17.844 1.00 98.31 89 LEU A C 1
ATOM 657 O O . LEU A 1 89 ? -16.384 16.840 18.650 1.00 98.31 89 LEU A O 1
ATOM 661 N N . LYS A 1 90 ? -15.541 17.126 16.582 1.00 97.94 90 LYS A N 1
ATOM 662 C CA . LYS A 1 90 ? -16.740 17.798 16.046 1.00 97.94 90 LYS A CA 1
ATOM 663 C C . LYS A 1 90 ? -17.979 16.912 16.149 1.00 97.94 90 LYS A C 1
ATOM 665 O O . LYS A 1 90 ? -19.061 17.422 16.433 1.00 97.94 90 LYS A O 1
ATOM 670 N N . ALA A 1 91 ? -17.835 15.613 15.902 1.00 96.56 91 ALA A N 1
ATOM 671 C CA . ALA A 1 91 ? -18.943 14.675 15.976 1.00 96.56 91 ALA A CA 1
ATOM 672 C C . ALA A 1 91 ? -19.294 14.300 17.424 1.00 96.56 91 ALA A C 1
ATOM 674 O O . ALA A 1 91 ? -20.465 14.328 17.791 1.00 96.56 91 ALA A O 1
ATOM 675 N N . ILE A 1 92 ? -18.296 14.039 18.273 1.00 95.62 92 ILE A N 1
ATOM 676 C CA . ILE A 1 92 ? -18.495 13.668 19.682 1.00 95.62 92 ILE A CA 1
ATOM 677 C C . ILE A 1 92 ? -19.206 14.773 20.460 1.00 95.62 92 ILE A C 1
ATOM 679 O O . ILE A 1 92 ? -20.101 14.490 21.250 1.00 95.62 92 ILE A O 1
ATOM 683 N N . ARG A 1 93 ? -18.872 16.044 20.213 1.00 95.06 93 ARG A N 1
ATOM 684 C CA . ARG A 1 93 ? -19.531 17.183 20.877 1.00 95.06 93 ARG A CA 1
ATOM 685 C C . ARG A 1 93 ? -21.019 17.314 20.536 1.00 95.06 93 ARG A C 1
ATOM 687 O O . ARG A 1 93 ? -21.746 17.955 21.284 1.00 95.06 93 ARG A O 1
ATOM 694 N N . LYS A 1 94 ? -21.479 16.699 19.442 1.00 95.62 94 LYS A N 1
ATOM 695 C CA . LYS A 1 94 ? -22.899 16.652 19.056 1.00 95.62 94 LYS A CA 1
ATOM 696 C C . LYS A 1 94 ? -23.646 15.459 19.657 1.00 95.62 94 LYS A C 1
ATOM 698 O O . LYS A 1 94 ? -24.863 15.389 19.518 1.00 95.62 94 LYS A O 1
ATOM 703 N N . ILE A 1 95 ? -22.947 14.515 20.292 1.00 93.75 95 ILE A N 1
ATOM 704 C CA . ILE A 1 95 ? -23.583 13.362 20.929 1.00 93.75 95 ILE A CA 1
ATOM 705 C C . ILE A 1 95 ? -24.354 13.850 22.159 1.00 93.75 95 ILE A C 1
ATOM 707 O O . ILE A 1 95 ? -23.769 14.401 23.095 1.00 93.75 95 ILE A O 1
ATOM 711 N N . ALA A 1 96 ? -25.664 13.611 22.163 1.00 91.25 96 ALA A N 1
ATOM 712 C CA . ALA A 1 96 ? -26.503 13.736 23.346 1.00 91.25 96 ALA A CA 1
ATOM 713 C C . ALA A 1 96 ? -26.460 12.409 24.115 1.00 91.25 96 ALA A C 1
ATOM 715 O O . ALA A 1 96 ? -27.098 11.434 23.711 1.00 91.25 96 ALA A O 1
ATOM 716 N N . SER A 1 97 ? -25.669 12.362 25.188 1.00 90.00 97 SER A N 1
ATOM 717 C CA . SER A 1 97 ? -25.563 11.170 26.032 1.00 90.00 97 SER A CA 1
ATOM 718 C C . SER A 1 97 ? -26.892 10.894 26.723 1.00 90.00 97 SER A C 1
ATOM 720 O O . SER A 1 97 ? -27.577 11.812 27.175 1.00 90.00 97 SER A O 1
ATOM 722 N N . LYS A 1 98 ? -27.255 9.616 26.795 1.00 91.19 98 LYS A N 1
ATOM 723 C CA . LYS A 1 98 ? -28.456 9.139 27.476 1.00 91.19 98 LYS A CA 1
ATOM 724 C C . LYS A 1 98 ? -28.061 8.006 28.403 1.00 91.19 98 LYS A C 1
ATOM 726 O O . LYS A 1 98 ? -27.222 7.181 28.041 1.00 91.19 98 LYS A O 1
ATOM 731 N N . GLU A 1 99 ? -28.702 7.943 29.562 1.00 93.12 99 GLU A N 1
ATOM 732 C CA . GLU A 1 99 ? -28.629 6.754 30.399 1.00 93.12 99 GLU A CA 1
ATOM 733 C C . GLU A 1 99 ? -29.199 5.558 29.636 1.00 93.12 99 GLU A C 1
ATOM 735 O O . GLU A 1 99 ? -30.204 5.657 28.925 1.00 93.12 99 GLU A O 1
ATOM 740 N N . THR A 1 100 ? -28.537 4.413 29.752 1.00 91.50 100 THR A N 1
ATOM 741 C CA . THR A 1 100 ? -29.000 3.190 29.114 1.00 91.50 100 THR A CA 1
ATOM 742 C C . THR A 1 100 ? -28.632 1.976 29.946 1.00 91.50 100 THR A C 1
ATOM 744 O O . THR A 1 100 ? -27.522 1.861 30.456 1.00 91.50 100 THR A O 1
ATOM 747 N N . SER A 1 101 ? -29.573 1.044 30.049 1.00 91.50 101 SER A N 1
ATOM 748 C CA . SER A 1 101 ? -29.354 -0.312 30.557 1.00 91.50 101 SER A CA 1
ATOM 749 C C . SER A 1 101 ? -29.156 -1.325 29.424 1.00 91.50 101 SER A C 1
ATOM 751 O O . SER A 1 101 ? -28.917 -2.505 29.673 1.00 91.50 101 SER A O 1
ATOM 753 N N . SER A 1 102 ? -29.263 -0.882 28.164 1.00 93.88 102 SER A N 1
ATOM 754 C CA . SER A 1 102 ? -29.096 -1.739 26.992 1.00 93.88 102 SER A CA 1
ATOM 755 C C . SER A 1 102 ? -27.617 -1.993 26.742 1.00 93.88 102 SER A C 1
ATOM 757 O O . SER A 1 102 ? -26.974 -1.292 25.965 1.00 93.88 102 SER A O 1
ATOM 759 N N . PHE A 1 103 ? -27.093 -3.018 27.396 1.00 96.38 103 PHE A N 1
ATOM 760 C CA . PHE A 1 103 ? -25.746 -3.519 27.186 1.00 96.38 103 PHE A CA 1
ATOM 761 C C . PHE A 1 103 ? -25.820 -4.986 26.774 1.00 96.38 103 PHE A C 1
ATOM 763 O O . PHE A 1 103 ? -26.419 -5.804 27.472 1.00 96.38 103 PHE A O 1
ATOM 770 N N . LYS A 1 104 ? -25.239 -5.324 25.623 1.00 97.88 104 LYS A N 1
ATOM 771 C CA . LYS A 1 104 ? -25.187 -6.708 25.154 1.00 97.88 104 LYS A CA 1
ATOM 772 C C . LYS A 1 104 ? -23.866 -6.978 24.457 1.00 97.88 104 LYS A C 1
ATOM 774 O O . LYS A 1 104 ? -23.465 -6.217 23.582 1.00 97.88 104 LYS A O 1
ATOM 779 N N . VAL A 1 105 ? -23.243 -8.091 24.818 1.00 97.50 105 VAL A N 1
ATOM 780 C CA . VAL A 1 105 ? -22.100 -8.659 24.108 1.00 97.50 105 VAL A CA 1
ATOM 781 C C . VAL A 1 105 ? -22.511 -10.036 23.618 1.00 97.50 105 VAL A C 1
ATOM 783 O O . VAL A 1 105 ? -23.141 -10.794 24.355 1.00 97.50 105 VAL A O 1
ATOM 786 N N . LEU A 1 106 ? -22.210 -10.326 22.363 1.00 97.19 106 LEU A N 1
ATOM 787 C CA . LEU A 1 106 ? -22.433 -11.619 21.734 1.00 97.19 106 LEU A CA 1
ATOM 788 C C . LEU A 1 106 ? -21.180 -12.011 20.970 1.00 97.19 106 LEU A C 1
ATOM 790 O O . LEU A 1 106 ? -20.469 -11.142 20.468 1.00 97.19 106 LEU A O 1
ATOM 794 N N . ASN A 1 107 ? -20.958 -13.307 20.832 1.00 96.62 107 ASN A N 1
ATOM 795 C CA . ASN A 1 107 ? -20.039 -13.847 19.851 1.00 96.62 107 ASN A CA 1
ATOM 796 C C . ASN A 1 107 ? -20.702 -14.992 19.091 1.00 96.62 107 ASN A C 1
ATOM 798 O O . ASN A 1 107 ? -21.662 -15.605 19.562 1.00 96.62 107 ASN A O 1
ATOM 802 N N . GLU A 1 108 ? -20.210 -15.231 17.885 1.00 96.62 108 GLU A N 1
ATOM 803 C CA . GLU A 1 108 ? -20.624 -16.336 17.041 1.00 96.62 108 GLU A CA 1
ATOM 804 C C . GLU A 1 108 ? -19.407 -16.873 16.290 1.00 96.62 108 GLU A C 1
ATOM 806 O O . GLU A 1 108 ? -18.605 -16.110 15.744 1.00 96.62 108 GLU A O 1
ATOM 811 N N . SER A 1 109 ? -19.273 -18.197 16.267 1.00 96.94 109 SER A N 1
ATOM 812 C CA . SER A 1 109 ? -18.261 -18.871 15.461 1.00 96.94 109 SER A CA 1
ATOM 813 C C . SER A 1 109 ? -18.803 -19.108 14.057 1.00 96.94 109 SER A C 1
ATOM 815 O O . SER A 1 109 ? -19.798 -19.810 13.884 1.00 96.94 109 SER A O 1
ATOM 817 N N . LEU A 1 110 ? -18.124 -18.559 13.054 1.00 94.94 110 LEU A N 1
ATOM 818 C CA . LEU A 1 110 ? -18.444 -18.732 11.641 1.00 94.94 110 LEU A CA 1
ATOM 819 C C . LEU A 1 110 ? -17.401 -19.617 10.964 1.00 94.94 110 LEU A C 1
ATOM 821 O O . LEU A 1 110 ? -16.200 -19.446 11.166 1.00 94.94 110 LEU A O 1
ATOM 825 N N . THR A 1 111 ? -17.850 -20.507 10.086 1.00 96.19 111 THR A N 1
ATOM 826 C CA . THR A 1 111 ? -16.967 -21.290 9.216 1.00 96.19 111 THR A CA 1
ATOM 827 C C . THR A 1 111 ? -16.894 -20.620 7.845 1.00 96.19 111 THR A C 1
ATOM 829 O O . THR A 1 111 ? -17.833 -20.694 7.054 1.00 96.19 111 THR A O 1
ATOM 832 N N . LEU A 1 112 ? -15.772 -19.962 7.550 1.00 93.75 112 LEU A N 1
ATOM 833 C CA . LEU A 1 112 ? -15.557 -19.229 6.301 1.00 93.75 112 LEU A CA 1
ATOM 834 C C . LEU A 1 112 ? -14.759 -20.055 5.283 1.00 93.75 112 LEU A C 1
ATOM 836 O O . LEU A 1 112 ? -13.867 -20.813 5.674 1.00 93.75 112 LEU A O 1
ATOM 840 N N . PRO A 1 113 ? -15.025 -19.917 3.973 1.00 94.25 113 PRO A N 1
ATOM 841 C CA . PRO A 1 113 ? -14.245 -20.597 2.947 1.00 94.25 113 PRO A CA 1
ATOM 842 C C . PRO A 1 113 ? -12.846 -19.980 2.807 1.00 94.25 113 PRO A C 1
ATOM 844 O O . PRO A 1 113 ? -12.671 -18.764 2.860 1.00 94.25 113 PRO A O 1
ATOM 847 N N . ARG A 1 114 ? -11.839 -20.821 2.561 1.00 93.88 114 ARG A N 1
ATOM 848 C CA . ARG A 1 114 ? -10.519 -20.377 2.096 1.00 93.88 114 ARG A CA 1
ATOM 849 C C . ARG A 1 114 ? -10.559 -20.159 0.589 1.00 93.88 114 ARG A C 1
ATOM 851 O O . ARG A 1 114 ? -11.158 -20.949 -0.135 1.00 93.88 114 ARG A O 1
ATOM 858 N N . ALA A 1 115 ? -9.883 -19.118 0.114 1.00 92.50 115 ALA A N 1
ATOM 859 C CA . ALA A 1 115 ? -9.741 -18.883 -1.317 1.00 92.50 115 ALA A CA 1
ATOM 860 C C . ALA A 1 115 ? -8.898 -19.986 -1.981 1.00 92.50 115 ALA A C 1
ATOM 862 O O . ALA A 1 115 ? -7.842 -20.358 -1.462 1.00 92.50 115 ALA A O 1
ATOM 863 N N . ASP A 1 116 ? -9.338 -20.451 -3.151 1.00 94.38 116 ASP A N 1
ATOM 864 C CA . ASP A 1 116 ? -8.482 -21.192 -4.076 1.00 94.38 116 ASP A CA 1
ATOM 865 C C . ASP A 1 116 ? -7.778 -20.199 -5.005 1.00 94.38 116 ASP A C 1
ATOM 867 O O . ASP A 1 116 ? -8.412 -19.428 -5.725 1.00 94.38 116 ASP A O 1
ATOM 871 N N . LEU A 1 117 ? -6.450 -20.175 -4.936 1.00 96.94 117 LEU A N 1
ATOM 872 C CA . LEU A 1 117 ? -5.610 -19.228 -5.661 1.00 96.94 117 LEU A CA 1
ATOM 873 C C . LEU A 1 117 ? -4.935 -19.868 -6.881 1.00 96.94 117 LEU A C 1
ATOM 875 O O . LEU A 1 117 ? -4.161 -19.186 -7.552 1.00 96.94 117 LEU A O 1
ATOM 879 N N . ALA A 1 118 ? -5.206 -21.146 -7.180 1.00 96.81 118 ALA A N 1
ATOM 880 C CA . ALA A 1 118 ? -4.534 -21.891 -8.245 1.00 96.81 118 ALA A CA 1
ATOM 881 C C . ALA A 1 118 ? -4.661 -21.212 -9.620 1.00 96.81 118 ALA A C 1
ATOM 883 O O . ALA A 1 118 ? -3.652 -20.969 -10.279 1.00 96.81 118 ALA A O 1
ATOM 884 N N . GLU A 1 119 ? -5.875 -20.826 -10.016 1.00 97.81 119 GLU A N 1
ATOM 885 C CA . GLU A 1 119 ? -6.122 -20.161 -11.302 1.00 97.81 119 GLU A CA 1
ATOM 886 C C . GLU A 1 119 ? -5.355 -18.834 -11.419 1.00 97.81 119 GLU A C 1
ATOM 888 O O . GLU A 1 119 ? -4.652 -18.595 -12.400 1.00 97.81 119 GLU A O 1
ATOM 893 N N . LYS A 1 120 ? -5.411 -17.993 -10.376 1.00 97.81 120 LYS A N 1
ATOM 894 C CA . LYS A 1 120 ? -4.689 -16.710 -10.339 1.00 97.81 120 LYS A CA 1
ATOM 895 C C . LYS A 1 120 ? -3.173 -16.903 -10.394 1.00 97.81 120 LYS A C 1
ATOM 897 O O . LYS A 1 120 ? -2.476 -16.102 -11.013 1.00 97.81 120 LYS A O 1
ATOM 902 N N . ILE A 1 121 ? -2.655 -17.954 -9.758 1.00 98.62 121 ILE A N 1
ATOM 903 C CA . ILE A 1 121 ? -1.233 -18.310 -9.811 1.00 98.62 121 ILE A CA 1
ATOM 904 C C . ILE A 1 121 ? -0.823 -18.673 -11.240 1.00 98.62 121 ILE A C 1
ATOM 906 O O . ILE A 1 121 ? 0.206 -18.183 -11.702 1.00 98.62 121 ILE A O 1
ATOM 910 N N . GLU A 1 122 ? -1.602 -19.497 -11.944 1.00 98.50 122 GLU A N 1
ATOM 911 C CA . GLU A 1 122 ? -1.295 -19.860 -13.333 1.00 98.50 122 GLU A CA 1
ATOM 912 C C . GLU A 1 122 ? -1.400 -18.658 -14.277 1.00 98.50 122 GLU A C 1
ATOM 914 O O . GLU A 1 122 ? -0.504 -18.448 -15.096 1.00 98.50 122 GLU A O 1
ATOM 919 N N . ALA A 1 123 ? -2.410 -17.803 -14.098 1.00 98.50 123 ALA A N 1
ATOM 920 C CA . ALA A 1 123 ? -2.536 -16.561 -14.856 1.00 98.50 123 ALA A CA 1
ATOM 921 C C . ALA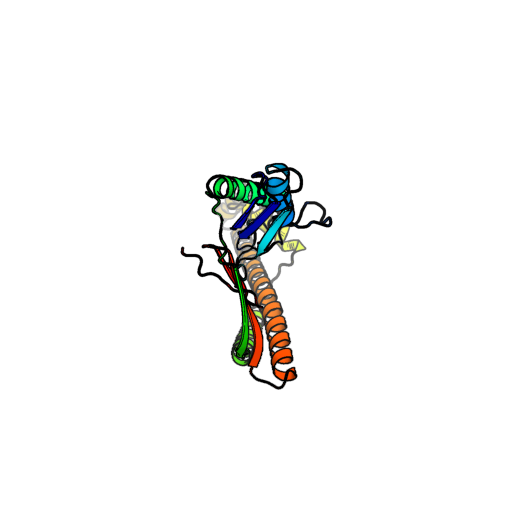 A 1 123 ? -1.312 -15.644 -14.669 1.00 98.50 123 ALA A C 1
ATOM 923 O O . ALA A 1 123 ? -0.727 -15.179 -15.647 1.00 98.50 123 ALA A O 1
ATOM 924 N N . LEU A 1 124 ? -0.859 -15.434 -13.425 1.00 98.50 124 LEU A N 1
ATOM 925 C CA . LEU A 1 124 ? 0.329 -14.617 -13.152 1.00 98.50 124 LEU A CA 1
ATOM 926 C C . LEU A 1 124 ? 1.630 -15.262 -13.647 1.00 98.50 124 LEU A C 1
ATOM 928 O O . LEU A 1 124 ? 2.545 -14.538 -14.029 1.00 98.50 124 LEU A O 1
ATOM 932 N N . LYS A 1 125 ? 1.742 -16.596 -13.674 1.00 98.56 125 LYS A N 1
ATOM 933 C CA . LYS A 1 125 ? 2.891 -17.279 -14.298 1.00 98.56 125 LYS A CA 1
ATOM 934 C C . LYS A 1 125 ? 2.932 -17.040 -15.805 1.00 98.56 125 LYS A C 1
ATOM 936 O O . LYS A 1 125 ? 4.001 -16.747 -16.340 1.00 98.56 125 LYS A O 1
ATOM 941 N N . ALA A 1 126 ? 1.789 -17.166 -16.480 1.00 98.56 126 ALA A N 1
ATOM 942 C CA . ALA A 1 126 ? 1.689 -16.908 -17.912 1.00 98.56 126 ALA A CA 1
ATOM 943 C C . ALA A 1 126 ? 2.044 -15.448 -18.228 1.00 98.56 126 ALA A C 1
ATOM 945 O O . ALA A 1 126 ? 2.834 -15.189 -19.134 1.00 98.56 126 ALA A O 1
ATOM 946 N N . GLU A 1 127 ? 1.542 -14.509 -17.425 1.00 98.50 127 GLU A N 1
ATOM 947 C CA . GLU A 1 127 ? 1.854 -13.088 -17.573 1.00 98.50 127 GLU A CA 1
ATOM 948 C C . GLU A 1 127 ? 3.333 -12.783 -17.303 1.00 98.50 127 GLU A C 1
ATOM 950 O O . GLU A 1 127 ? 3.969 -12.070 -18.078 1.00 98.50 127 GLU A O 1
ATOM 955 N N . GLN A 1 128 ? 3.920 -13.381 -16.263 1.00 98.50 128 GLN A N 1
ATOM 956 C CA . GLN A 1 128 ? 5.351 -13.266 -15.976 1.00 98.50 128 GLN A CA 1
ATOM 957 C C . GLN A 1 128 ? 6.198 -13.712 -17.176 1.00 98.50 128 GLN A C 1
ATOM 959 O O . GLN A 1 128 ? 7.136 -13.014 -17.564 1.00 98.50 128 GLN A O 1
ATOM 964 N N . LEU A 1 129 ? 5.863 -14.861 -17.775 1.00 98.44 129 LEU A N 1
ATOM 965 C CA . LEU A 1 129 ? 6.559 -15.380 -18.950 1.00 98.44 129 LEU A CA 1
ATOM 966 C C . LEU A 1 129 ? 6.384 -14.453 -20.158 1.00 98.44 129 LEU A C 1
ATOM 968 O O . LEU A 1 129 ? 7.368 -14.139 -20.827 1.00 98.44 129 LEU A O 1
ATOM 972 N N . ARG A 1 130 ? 5.159 -13.976 -20.407 1.00 98.50 130 ARG A N 1
ATOM 973 C CA . ARG A 1 130 ? 4.850 -13.043 -21.498 1.00 98.50 130 ARG A CA 1
ATOM 974 C C . ARG A 1 130 ? 5.660 -11.750 -21.378 1.00 98.50 130 ARG A C 1
ATOM 976 O O . ARG A 1 130 ? 6.258 -11.314 -22.358 1.00 98.50 130 ARG A O 1
ATOM 983 N N . LEU A 1 131 ? 5.706 -11.152 -20.185 1.00 98.50 131 LEU A N 1
ATOM 984 C CA . LEU A 1 131 ? 6.480 -9.939 -19.909 1.00 98.50 131 LEU A CA 1
ATOM 985 C C . LEU A 1 131 ? 7.975 -10.180 -20.119 1.00 98.50 131 LEU A C 1
ATOM 987 O O . LEU A 1 131 ? 8.614 -9.417 -20.843 1.00 98.50 131 LEU A O 1
ATOM 991 N N . ALA A 1 132 ? 8.515 -11.269 -19.566 1.00 98.00 132 ALA A N 1
ATOM 992 C CA . ALA A 1 132 ? 9.922 -11.624 -19.727 1.00 98.00 132 ALA A CA 1
ATOM 993 C C . ALA A 1 132 ? 10.307 -11.824 -21.203 1.00 98.00 132 ALA A C 1
ATOM 995 O O . ALA A 1 132 ? 11.354 -11.347 -21.632 1.00 98.00 132 ALA A O 1
ATOM 996 N N . GLN A 1 133 ? 9.446 -12.469 -21.995 1.00 98.12 133 GLN A N 1
ATOM 997 C CA . GLN A 1 133 ? 9.652 -12.664 -23.436 1.00 98.12 133 GLN A CA 1
ATOM 998 C C . GLN A 1 133 ? 9.480 -11.383 -24.263 1.00 98.12 133 GLN A C 1
ATOM 1000 O O . GLN A 1 133 ? 9.978 -11.311 -25.383 1.00 98.12 133 GLN A O 1
ATOM 1005 N N . SER A 1 134 ? 8.776 -10.377 -23.737 1.00 97.69 134 SER A N 1
ATOM 1006 C CA . SER A 1 134 ? 8.553 -9.102 -24.429 1.00 97.69 134 SER A CA 1
ATOM 1007 C C . SER A 1 134 ? 9.710 -8.106 -24.299 1.00 97.69 134 SER A C 1
ATOM 1009 O O . SER A 1 134 ? 9.721 -7.095 -25.007 1.00 97.69 134 SER A O 1
ATOM 1011 N N . LEU A 1 135 ? 10.678 -8.381 -23.415 1.00 97.56 135 LEU A N 1
ATOM 1012 C CA . LEU A 1 135 ? 11.885 -7.574 -23.271 1.00 97.56 135 LEU A CA 1
ATOM 1013 C C . LEU A 1 135 ? 12.715 -7.634 -24.559 1.00 97.56 135 LEU A C 1
ATOM 1015 O O . LEU A 1 135 ? 13.070 -8.707 -25.045 1.00 97.56 135 LEU A O 1
ATOM 1019 N N . GLY A 1 136 ? 13.025 -6.462 -25.112 1.00 94.94 136 GLY A N 1
ATOM 1020 C CA . GLY A 1 136 ? 13.802 -6.323 -26.342 1.00 94.94 136 GLY A CA 1
ATOM 1021 C C . GLY A 1 136 ? 15.277 -6.017 -26.088 1.00 94.94 136 GLY A C 1
ATOM 1022 O O . GLY A 1 136 ? 15.660 -5.554 -25.013 1.00 94.94 136 GLY A O 1
ATOM 1023 N N . GLY A 1 137 ? 16.114 -6.216 -27.107 1.00 94.62 137 GLY A N 1
ATOM 1024 C CA . GLY A 1 137 ? 17.497 -5.735 -27.085 1.00 94.62 137 GLY A CA 1
ATOM 1025 C C . GLY A 1 137 ? 17.571 -4.204 -27.026 1.00 94.62 137 GLY A C 1
ATOM 1026 O O . GLY A 1 137 ? 16.734 -3.510 -27.598 1.00 94.62 137 GLY A O 1
ATOM 1027 N N . THR A 1 138 ? 18.586 -3.678 -26.341 1.00 94.25 138 THR A N 1
ATOM 1028 C CA . THR A 1 138 ? 18.849 -2.237 -26.214 1.00 94.25 138 THR A CA 1
ATOM 1029 C C . THR A 1 138 ? 20.349 -1.970 -26.299 1.00 94.25 138 THR A C 1
ATOM 1031 O O . THR A 1 138 ? 21.151 -2.728 -25.756 1.00 94.25 138 THR A O 1
ATOM 1034 N N . SER A 1 139 ? 20.729 -0.881 -26.966 1.00 93.19 139 SER A N 1
ATOM 1035 C CA . SER A 1 139 ? 22.099 -0.351 -26.973 1.00 93.19 139 SER A CA 1
ATOM 1036 C C . SER A 1 139 ? 22.398 0.521 -25.746 1.00 93.19 139 SER A C 1
ATOM 1038 O O . SER A 1 139 ? 23.557 0.809 -25.443 1.00 93.19 139 SER A O 1
ATOM 1040 N N . LEU A 1 140 ? 21.354 0.945 -25.026 1.00 97.31 140 LEU A N 1
ATOM 1041 C CA . LEU A 1 140 ? 21.453 1.764 -23.825 1.00 97.31 140 LEU A CA 1
ATOM 1042 C C . LEU A 1 140 ? 21.441 0.913 -22.555 1.00 97.31 140 LEU A C 1
ATOM 1044 O O . LEU A 1 140 ? 20.770 -0.115 -22.473 1.00 97.31 140 LEU A O 1
ATOM 1048 N N . ASN A 1 141 ? 22.137 1.419 -21.543 1.00 96.75 141 ASN A N 1
ATOM 1049 C CA . ASN A 1 141 ? 21.999 1.038 -20.141 1.00 96.75 141 ASN A CA 1
ATOM 1050 C C . ASN A 1 141 ? 21.738 2.308 -19.318 1.00 96.75 141 ASN A C 1
ATOM 1052 O O . ASN A 1 141 ? 21.793 3.409 -19.859 1.00 96.75 141 ASN A O 1
ATOM 1056 N N . PHE A 1 142 ? 21.500 2.194 -18.010 1.00 97.56 142 PHE A N 1
ATOM 1057 C CA . PHE A 1 142 ? 21.140 3.359 -17.190 1.00 97.56 142 PHE A CA 1
ATOM 1058 C C . PHE A 1 142 ? 22.160 4.511 -17.271 1.00 97.56 142 PHE A C 1
ATOM 1060 O O . PHE A 1 142 ? 21.768 5.674 -17.372 1.00 97.56 142 PHE A O 1
ATOM 1067 N N . LYS A 1 143 ? 23.464 4.192 -17.309 1.00 97.56 143 LYS A N 1
ATOM 1068 C CA . LYS A 1 143 ? 24.553 5.179 -17.393 1.00 97.56 143 LYS A CA 1
ATOM 1069 C C . LYS A 1 143 ? 24.501 5.994 -18.687 1.00 97.56 143 LYS A C 1
ATOM 1071 O O . LYS A 1 143 ? 24.818 7.179 -18.654 1.00 97.56 143 LYS A O 1
ATOM 1076 N N . THR A 1 144 ? 24.143 5.380 -19.815 1.00 97.81 144 THR A N 1
ATOM 1077 C CA . THR A 1 144 ? 24.053 6.077 -21.110 1.00 97.81 144 THR A CA 1
ATOM 1078 C C . THR A 1 144 ? 22.669 6.663 -21.363 1.00 97.81 144 THR A C 1
ATOM 1080 O O . THR A 1 144 ? 22.562 7.740 -21.942 1.00 97.81 144 THR A O 1
ATOM 1083 N N . PHE A 1 145 ? 21.620 6.001 -20.882 1.00 98.25 145 PHE A N 1
ATOM 1084 C CA . PHE A 1 145 ? 20.236 6.427 -21.024 1.00 98.25 145 PHE A CA 1
ATOM 1085 C C . PHE A 1 145 ? 19.961 7.756 -20.323 1.00 98.25 145 PHE A C 1
ATOM 1087 O O . PHE A 1 145 ? 19.457 8.671 -20.966 1.00 98.25 145 PHE A O 1
ATOM 1094 N N . LEU A 1 146 ? 20.285 7.881 -19.029 1.00 98.06 146 LEU A N 1
ATOM 1095 C CA . LEU A 1 146 ? 19.850 9.039 -18.243 1.00 98.06 146 LEU A CA 1
ATOM 1096 C C . LEU A 1 146 ? 20.381 10.370 -18.816 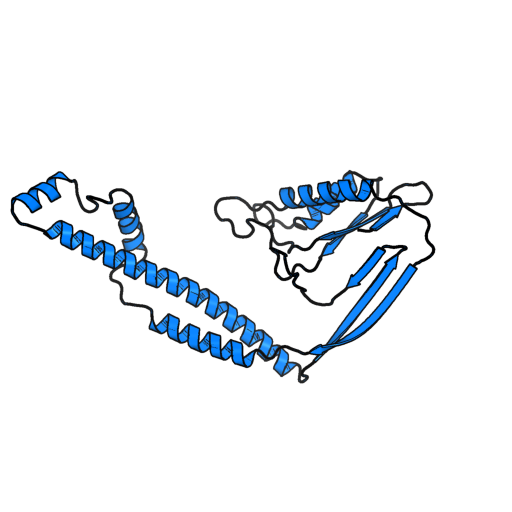1.00 98.06 146 LEU A C 1
ATOM 1098 O O . LEU A 1 146 ? 19.567 11.263 -19.062 1.00 98.06 146 LEU A O 1
ATOM 1102 N N . PRO A 1 147 ? 21.688 10.520 -19.123 1.00 97.81 147 PRO A N 1
ATOM 1103 C CA . PRO A 1 147 ? 22.186 11.743 -19.750 1.00 97.81 147 PRO A CA 1
ATOM 1104 C C . PRO A 1 147 ? 21.581 11.991 -21.137 1.00 97.81 147 PRO A C 1
ATOM 1106 O O . PRO A 1 147 ? 21.283 13.134 -21.481 1.00 97.81 147 PRO A O 1
ATOM 1109 N N . LEU A 1 148 ? 21.391 10.935 -21.936 1.00 97.56 148 LEU A N 1
ATOM 1110 C CA . LEU A 1 148 ? 20.856 11.045 -23.292 1.00 97.56 148 LEU A CA 1
ATOM 1111 C C . LEU A 1 148 ? 19.385 11.492 -23.283 1.00 97.56 148 LEU A C 1
ATOM 1113 O O . LEU A 1 148 ? 19.025 12.407 -24.017 1.00 97.56 148 LEU A O 1
ATOM 1117 N N . ALA A 1 149 ? 18.556 10.915 -22.412 1.00 97.62 149 ALA A N 1
ATOM 1118 C CA . ALA A 1 149 ? 17.156 11.296 -22.249 1.00 97.62 149 ALA A CA 1
ATOM 1119 C C . ALA A 1 149 ? 17.013 12.756 -21.789 1.00 97.62 149 ALA A C 1
ATOM 1121 O O . ALA A 1 149 ? 16.226 13.507 -22.362 1.00 97.62 149 ALA A O 1
ATOM 1122 N N . VAL A 1 150 ? 17.823 13.194 -20.816 1.00 97.81 150 VAL A N 1
ATOM 1123 C CA . VAL A 1 150 ? 17.848 14.598 -20.365 1.00 97.81 150 VAL A CA 1
ATOM 1124 C C . VAL A 1 150 ? 18.245 15.531 -21.509 1.00 97.81 150 VAL A C 1
ATOM 1126 O O . VAL A 1 150 ? 17.543 16.504 -21.777 1.00 97.81 150 VAL A O 1
ATOM 1129 N N . LYS A 1 151 ? 19.326 15.209 -22.232 1.00 97.12 151 LYS A N 1
ATOM 1130 C CA . LYS A 1 151 ? 19.793 15.972 -23.399 1.00 97.12 151 LYS A CA 1
ATOM 1131 C C . LYS A 1 151 ? 18.684 16.154 -24.444 1.00 97.12 151 LYS A C 1
ATOM 1133 O O . LYS A 1 151 ? 18.489 17.261 -24.940 1.00 97.12 151 LYS A O 1
ATOM 1138 N N . TYR A 1 152 ? 17.945 15.089 -24.752 1.00 97.38 152 TYR A N 1
ATOM 1139 C CA . TYR A 1 152 ? 16.905 15.097 -25.785 1.00 97.38 152 TYR A CA 1
ATOM 1140 C C . TYR A 1 152 ? 15.608 15.789 -25.347 1.00 97.38 152 TYR A C 1
ATOM 1142 O O . TYR A 1 152 ? 14.905 16.334 -26.196 1.00 97.38 152 TYR A O 1
ATOM 1150 N N . ASN A 1 153 ? 15.314 15.817 -24.045 1.00 95.88 153 ASN A N 1
ATOM 1151 C CA . ASN A 1 153 ? 14.168 16.546 -23.498 1.00 95.88 153 ASN A CA 1
ATOM 1152 C C . ASN A 1 153 ? 14.436 18.051 -23.338 1.00 95.88 153 ASN A C 1
ATOM 1154 O O . ASN A 1 153 ? 13.509 18.843 -23.478 1.00 95.88 153 ASN A O 1
ATOM 1158 N N . LEU A 1 154 ? 15.680 18.458 -23.059 1.00 96.44 154 LEU A N 1
ATOM 1159 C CA . LEU A 1 154 ? 16.048 19.875 -22.921 1.00 96.44 154 LEU A CA 1
ATOM 1160 C C . LEU A 1 154 ? 16.104 20.616 -24.263 1.00 96.44 154 LEU A C 1
ATOM 1162 O O . LEU A 1 154 ? 15.729 21.784 -24.326 1.00 96.44 154 LEU A O 1
ATOM 1166 N N . SER A 1 155 ? 16.547 19.939 -25.326 1.00 94.62 155 SER A N 1
ATOM 1167 C CA . SER A 1 155 ? 16.668 20.520 -26.669 1.00 94.62 155 SER A CA 1
ATOM 1168 C C . SER A 1 155 ? 15.990 19.635 -27.723 1.00 94.62 155 SER A C 1
ATOM 1170 O O . SER A 1 155 ? 16.686 18.987 -28.504 1.00 94.62 155 SER A O 1
ATOM 1172 N N . PRO A 1 156 ? 14.644 19.587 -27.787 1.00 94.25 156 PRO A N 1
ATOM 1173 C CA . PRO A 1 156 ? 13.940 18.629 -28.638 1.00 94.25 156 PRO A CA 1
ATOM 1174 C C . PRO A 1 156 ? 14.197 18.800 -30.136 1.00 94.25 156 PRO A C 1
ATOM 1176 O O . PRO A 1 156 ? 14.168 17.808 -30.853 1.00 94.25 156 PRO A O 1
ATOM 1179 N N . GLU A 1 157 ? 14.444 20.015 -30.623 1.00 94.44 157 GLU A N 1
ATOM 1180 C CA . GLU A 1 157 ? 14.621 20.271 -32.061 1.00 94.44 157 GLU A CA 1
ATOM 1181 C C . GLU A 1 157 ? 16.038 19.961 -32.555 1.00 94.44 157 GLU A C 1
ATOM 1183 O O . GLU A 1 157 ? 16.209 19.441 -33.652 1.00 94.44 157 GLU A O 1
ATOM 1188 N N . PHE A 1 158 ? 17.052 20.245 -31.733 1.00 95.81 158 PHE A N 1
ATOM 1189 C CA . PHE A 1 158 ? 18.467 20.077 -32.078 1.00 95.81 158 PHE A CA 1
ATOM 1190 C C . PHE A 1 158 ? 19.220 19.431 -30.906 1.00 95.81 158 PHE A C 1
ATOM 1192 O O . PHE A 1 158 ? 20.048 20.075 -30.257 1.00 95.81 158 PHE A O 1
ATOM 1199 N N . PRO A 1 159 ? 18.897 18.176 -30.548 1.00 96.69 159 PRO A N 1
ATOM 1200 C CA . PRO A 1 159 ? 19.418 17.574 -29.332 1.00 96.69 159 PRO A CA 1
ATOM 1201 C C . PRO A 1 159 ? 20.906 17.262 -29.445 1.00 96.69 159 PRO A C 1
ATOM 1203 O O . PRO A 1 159 ? 21.629 17.416 -28.464 1.00 96.69 159 PRO A O 1
ATOM 1206 N N . SER A 1 160 ? 21.401 16.831 -30.610 1.00 96.00 160 SER A N 1
ATOM 1207 C CA . SER A 1 160 ? 22.782 16.358 -30.748 1.00 96.00 160 SER A CA 1
ATOM 1208 C C . SER A 1 160 ? 23.814 17.462 -30.919 1.00 96.00 160 SER A C 1
ATOM 1210 O O . SER A 1 160 ? 24.965 17.250 -30.529 1.00 96.00 160 SER A O 1
ATOM 1212 N N . TYR A 1 161 ? 23.420 18.624 -31.443 1.00 95.81 161 TYR A N 1
ATOM 1213 C CA . TYR A 1 161 ? 24.303 19.774 -31.642 1.00 95.81 161 TYR A CA 1
ATOM 1214 C C . TYR A 1 161 ? 23.515 21.089 -31.762 1.00 95.81 161 TYR A C 1
ATOM 1216 O O . TYR A 1 161 ? 22.294 21.091 -31.809 1.00 95.81 161 TYR A O 1
ATOM 1224 N N . TYR A 1 162 ? 24.198 22.227 -31.866 1.00 95.69 162 TYR A N 1
ATOM 1225 C CA . TYR A 1 162 ? 23.546 23.507 -32.154 1.00 95.69 162 TYR A CA 1
ATOM 1226 C C . TYR A 1 162 ? 22.862 23.534 -33.530 1.00 95.69 162 TYR A C 1
ATOM 1228 O O . TYR A 1 162 ? 23.363 22.965 -34.505 1.00 95.69 162 TYR A O 1
ATOM 1236 N N . SER A 1 163 ? 21.775 24.305 -33.626 1.00 96.50 163 SER A N 1
ATOM 1237 C CA . SER A 1 163 ? 20.930 24.444 -34.823 1.00 96.50 163 SER A CA 1
ATOM 1238 C C . SER A 1 163 ? 21.701 24.757 -36.110 1.00 96.50 163 SER A C 1
ATOM 1240 O O . SER A 1 163 ? 21.387 24.213 -37.167 1.00 96.50 163 SER A O 1
ATOM 1242 N N . HIS A 1 164 ? 22.761 25.572 -36.045 1.00 96.62 164 HIS A N 1
ATOM 1243 C CA . HIS A 1 164 ? 23.554 25.935 -37.225 1.00 96.62 164 HIS A CA 1
ATOM 1244 C C . HIS A 1 164 ? 24.167 24.721 -37.940 1.00 96.62 164 HIS A C 1
ATOM 1246 O O . HIS A 1 164 ? 24.333 24.756 -39.160 1.00 96.62 164 HIS A O 1
ATOM 1252 N N . ARG A 1 165 ? 24.489 23.639 -37.215 1.00 96.56 165 ARG A N 1
ATOM 1253 C CA . ARG A 1 165 ? 25.053 22.433 -37.829 1.00 96.56 165 ARG A CA 1
ATOM 1254 C C . ARG A 1 165 ? 23.997 21.649 -38.598 1.00 96.56 165 ARG A C 1
ATOM 1256 O O . ARG A 1 165 ? 24.275 21.248 -39.721 1.00 96.56 165 ARG A O 1
ATOM 1263 N N . TYR A 1 166 ? 22.793 21.518 -38.046 1.00 97.06 166 TYR A N 1
ATOM 1264 C CA . TYR A 1 166 ? 21.651 20.904 -38.732 1.00 97.06 166 TYR A CA 1
ATOM 1265 C C . TYR A 1 166 ? 21.291 21.673 -40.005 1.00 97.06 166 TYR A C 1
ATOM 1267 O O . TYR A 1 166 ? 21.125 21.091 -41.073 1.00 97.06 166 TYR A O 1
ATOM 1275 N N . LEU A 1 167 ? 21.238 23.006 -39.917 1.00 96.50 167 LEU A N 1
ATOM 1276 C CA . LEU A 1 167 ? 20.960 23.866 -41.068 1.00 96.50 167 LEU A CA 1
ATOM 1277 C C . LEU A 1 167 ? 22.037 23.749 -42.155 1.00 96.50 167 LEU A C 1
ATOM 1279 O O . LEU A 1 167 ? 21.716 23.736 -43.345 1.00 96.50 167 LEU A O 1
ATOM 1283 N N . HIS A 1 168 ? 23.309 23.658 -41.759 1.00 97.25 168 HIS A N 1
ATOM 1284 C CA . HIS A 1 168 ? 24.411 23.443 -42.691 1.00 97.25 168 HIS A CA 1
ATOM 1285 C C . HIS A 1 168 ? 24.311 22.081 -43.381 1.00 97.25 168 HIS A C 1
ATOM 1287 O O . HIS A 1 168 ? 24.391 22.033 -44.606 1.00 97.25 168 HIS A O 1
ATOM 1293 N N . ASP A 1 169 ? 24.092 21.010 -42.613 1.00 96.88 169 ASP A N 1
ATOM 1294 C CA . ASP A 1 169 ? 23.927 19.648 -43.127 1.00 96.88 169 ASP A CA 1
ATOM 1295 C C . ASP A 1 169 ? 22.802 19.595 -44.166 1.00 96.88 169 ASP A C 1
ATOM 1297 O O . ASP A 1 169 ? 23.028 19.194 -45.309 1.00 96.88 169 ASP A O 1
ATOM 1301 N N . LYS A 1 170 ? 21.640 20.167 -43.834 1.00 95.62 170 LYS A N 1
ATOM 1302 C CA . LYS A 1 170 ? 20.503 20.281 -44.753 1.00 95.62 170 LYS A CA 1
ATOM 1303 C C . LYS A 1 170 ? 20.849 21.036 -46.040 1.00 95.62 170 LYS A C 1
ATOM 1305 O O . LYS A 1 170 ? 20.417 20.636 -47.119 1.00 95.62 170 LYS A O 1
ATOM 1310 N N . LYS A 1 171 ? 21.639 22.115 -45.957 1.00 96.88 171 LYS A N 1
ATOM 1311 C CA . LYS A 1 171 ? 22.048 22.919 -47.125 1.00 96.88 171 LYS A CA 1
ATOM 1312 C C . LYS A 1 171 ? 22.963 22.149 -48.081 1.00 96.88 171 LYS A C 1
ATOM 1314 O O . LYS A 1 171 ? 22.902 22.385 -49.283 1.00 96.88 171 LYS A O 1
ATOM 1319 N N . ILE A 1 172 ? 23.803 21.257 -47.559 1.00 97.06 172 ILE A N 1
ATOM 1320 C CA . ILE A 1 172 ? 24.715 20.431 -48.366 1.00 97.06 172 ILE A CA 1
ATOM 1321 C C . ILE A 1 172 ? 24.124 19.056 -48.722 1.00 97.06 172 ILE A C 1
ATOM 1323 O O . ILE A 1 172 ? 24.829 18.227 -49.289 1.00 97.06 172 ILE A O 1
ATOM 1327 N N . GLY A 1 173 ? 22.848 18.807 -48.401 1.00 96.19 173 GLY A N 1
ATOM 1328 C CA . GLY A 1 173 ? 22.169 17.539 -48.687 1.00 96.19 173 GLY A CA 1
ATOM 1329 C C . GLY A 1 173 ? 22.594 16.373 -47.786 1.00 96.19 173 GLY A C 1
ATOM 1330 O O . GLY A 1 173 ? 22.471 15.221 -48.191 1.00 96.19 173 GLY A O 1
ATOM 1331 N N . ARG A 1 174 ? 23.107 16.660 -46.584 1.00 96.75 174 ARG A N 1
ATOM 1332 C CA . ARG A 1 174 ? 23.523 15.682 -45.570 1.00 96.75 174 ARG A CA 1
ATOM 1333 C C . ARG A 1 174 ? 22.466 15.578 -44.469 1.00 96.75 174 ARG A C 1
ATOM 1335 O O . ARG A 1 174 ? 21.939 16.597 -44.039 1.00 96.75 174 ARG A O 1
ATOM 1342 N N . ASP A 1 175 ? 22.191 14.368 -43.989 1.00 95.50 175 ASP A N 1
ATOM 1343 C CA . ASP A 1 175 ? 21.149 14.086 -42.985 1.00 95.50 175 ASP A CA 1
ATOM 1344 C C . ASP A 1 175 ? 21.662 13.257 -41.786 1.00 95.50 175 ASP A C 1
ATOM 1346 O O . ASP A 1 175 ? 20.878 12.672 -41.039 1.00 95.50 175 ASP A O 1
ATOM 1350 N N . ASP A 1 176 ? 22.985 13.217 -41.577 1.00 96.06 176 ASP A N 1
ATOM 1351 C CA . ASP A 1 176 ? 23.641 12.412 -40.534 1.00 96.06 176 ASP A CA 1
ATOM 1352 C C . ASP A 1 176 ? 23.092 12.698 -39.126 1.00 96.06 176 ASP A C 1
ATOM 1354 O O . ASP A 1 176 ? 22.828 11.768 -38.364 1.00 96.06 176 ASP A O 1
ATOM 1358 N N . LEU A 1 177 ? 22.921 13.979 -38.771 1.00 96.62 177 LEU A N 1
ATOM 1359 C CA . LEU A 1 177 ? 22.415 14.378 -37.452 1.00 96.62 177 LEU A CA 1
ATOM 1360 C C . LEU A 1 177 ? 20.943 14.011 -37.265 1.00 96.62 177 LEU A C 1
ATOM 1362 O O . LEU A 1 177 ? 20.585 13.507 -36.205 1.00 96.62 177 LEU A O 1
ATOM 1366 N N . ASP A 1 178 ? 20.114 14.185 -38.295 1.00 96.06 178 ASP A N 1
ATOM 1367 C CA . ASP A 1 178 ? 18.697 13.814 -38.241 1.00 96.06 178 ASP A CA 1
ATOM 1368 C C . ASP A 1 178 ? 18.538 12.295 -38.066 1.00 96.06 178 ASP A C 1
ATOM 1370 O O . ASP A 1 178 ? 17.751 11.828 -37.239 1.00 96.06 178 ASP A O 1
ATOM 1374 N N . LYS A 1 179 ? 19.337 11.501 -38.794 1.00 97.31 179 LYS A N 1
ATOM 1375 C CA . LYS A 1 179 ? 19.379 10.038 -38.651 1.00 97.31 179 LYS A CA 1
ATOM 1376 C C . LYS A 1 179 ? 19.881 9.606 -37.275 1.00 97.31 179 LYS A C 1
ATOM 1378 O O . LYS A 1 179 ? 19.286 8.708 -36.678 1.00 97.31 179 LYS A O 1
ATOM 1383 N N . HIS A 1 180 ? 20.938 10.242 -36.771 1.00 97.44 180 HIS A N 1
ATOM 1384 C CA . HIS A 1 180 ? 21.484 9.965 -35.442 1.00 97.44 180 HIS A CA 1
ATOM 1385 C C . HIS A 1 180 ? 20.469 10.277 -34.336 1.00 97.44 180 HIS A C 1
ATOM 1387 O O . HIS A 1 180 ? 20.280 9.479 -33.419 1.00 97.44 180 HIS A O 1
ATOM 1393 N N . ASP A 1 181 ? 19.762 11.401 -34.450 1.00 97.81 181 ASP A N 1
ATOM 1394 C CA . ASP A 1 181 ? 18.716 11.780 -33.505 1.00 97.81 181 ASP A CA 1
ATOM 1395 C C . ASP A 1 181 ? 17.541 10.812 -33.544 1.00 97.81 181 ASP A C 1
ATOM 1397 O O . ASP A 1 181 ? 17.050 10.395 -32.494 1.00 97.81 181 ASP A O 1
ATOM 1401 N N . ALA A 1 182 ? 17.105 10.419 -34.741 1.00 97.62 182 ALA A N 1
ATOM 1402 C CA . ALA A 1 182 ? 16.058 9.421 -34.906 1.00 97.62 182 ALA A CA 1
ATOM 1403 C C . ALA A 1 182 ? 16.459 8.074 -34.285 1.00 97.62 182 ALA A C 1
ATOM 1405 O O . ALA A 1 182 ? 15.646 7.425 -33.626 1.00 97.62 182 ALA A O 1
ATOM 1406 N N . GLU A 1 183 ? 17.713 7.651 -34.450 1.00 97.69 183 GLU A N 1
ATOM 1407 C CA . GLU A 1 183 ? 18.231 6.436 -33.824 1.00 97.69 183 GLU A CA 1
ATOM 1408 C C . GLU A 1 183 ? 18.257 6.538 -32.297 1.00 97.69 183 GLU A C 1
ATOM 1410 O O . GLU A 1 183 ? 17.746 5.649 -31.616 1.00 97.69 183 GLU A O 1
ATOM 1415 N N . ASN A 1 184 ? 18.783 7.634 -31.751 1.00 97.94 184 ASN A N 1
ATOM 1416 C CA . ASN A 1 184 ? 18.824 7.841 -30.308 1.00 97.94 184 ASN A CA 1
ATOM 1417 C C . ASN A 1 184 ? 17.422 7.906 -29.698 1.00 97.94 184 ASN A C 1
ATOM 1419 O O . ASN A 1 184 ? 17.211 7.312 -28.645 1.00 97.94 184 ASN A O 1
ATOM 1423 N N . ARG A 1 185 ? 16.447 8.540 -30.362 1.00 97.75 185 ARG A N 1
ATOM 1424 C CA . ARG A 1 185 ? 15.042 8.523 -29.917 1.00 97.75 185 ARG A CA 1
ATOM 1425 C C . ARG A 1 185 ? 14.485 7.107 -29.861 1.00 97.75 185 ARG A C 1
ATOM 1427 O O . ARG A 1 185 ? 13.963 6.719 -28.822 1.00 97.75 185 ARG A O 1
ATOM 1434 N N . ARG A 1 186 ? 14.686 6.302 -30.910 1.00 97.56 186 ARG A N 1
ATOM 1435 C CA . ARG A 1 186 ? 14.278 4.885 -30.902 1.00 97.56 186 ARG A CA 1
ATOM 1436 C C . ARG A 1 186 ? 14.949 4.097 -29.778 1.00 97.56 186 ARG A C 1
ATOM 1438 O O . ARG A 1 186 ? 14.293 3.292 -29.126 1.00 97.56 186 ARG A O 1
ATOM 1445 N N . ASN A 1 187 ? 16.235 4.338 -29.526 1.00 97.94 187 ASN A N 1
ATOM 1446 C CA . ASN A 1 187 ? 16.968 3.682 -28.444 1.00 97.94 187 ASN A CA 1
ATOM 1447 C C . ASN A 1 187 ? 16.423 4.088 -27.060 1.00 97.94 187 ASN A C 1
ATOM 1449 O O . ASN A 1 187 ? 16.243 3.225 -26.200 1.00 97.94 187 ASN A O 1
ATOM 1453 N N . ILE A 1 188 ? 16.117 5.375 -26.852 1.00 98.00 188 ILE A N 1
ATOM 1454 C CA . ILE A 1 188 ? 15.479 5.899 -25.631 1.00 98.00 188 ILE A CA 1
ATOM 1455 C C . ILE A 1 188 ? 14.106 5.244 -25.430 1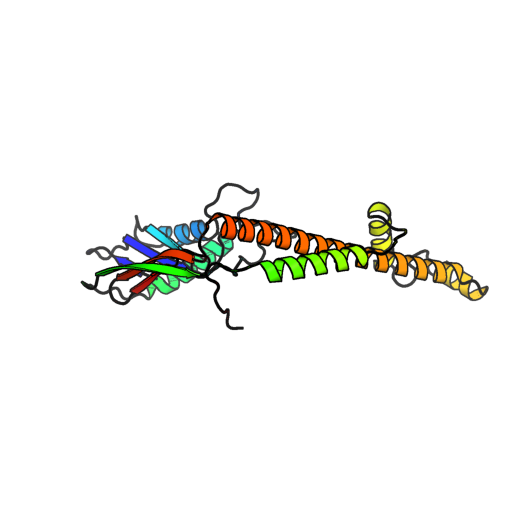.00 98.00 188 ILE A C 1
ATOM 1457 O O . ILE A 1 188 ? 13.830 4.729 -24.348 1.00 98.00 188 ILE A O 1
ATOM 1461 N N . GLU A 1 189 ? 13.264 5.223 -26.465 1.00 97.25 189 GLU A N 1
ATOM 1462 C CA . GLU A 1 189 ? 11.923 4.626 -26.428 1.00 97.25 189 GLU A CA 1
ATOM 1463 C C . GLU A 1 189 ? 11.970 3.123 -26.125 1.00 97.25 189 GLU A C 1
ATOM 1465 O O . GLU A 1 189 ? 11.236 2.636 -25.261 1.00 97.25 189 GLU A O 1
ATOM 1470 N N . ALA A 1 190 ? 12.866 2.381 -26.782 1.00 97.88 190 ALA A N 1
ATOM 1471 C CA . ALA A 1 190 ? 13.058 0.955 -26.534 1.00 97.88 190 ALA A CA 1
ATOM 1472 C C . ALA A 1 190 ? 13.510 0.685 -25.089 1.00 97.88 190 ALA A C 1
ATOM 1474 O O . ALA A 1 190 ? 12.985 -0.218 -24.431 1.00 97.88 190 ALA A O 1
ATOM 1475 N N . TYR A 1 191 ? 14.439 1.492 -24.566 1.00 98.38 191 TYR A N 1
ATOM 1476 C CA . TYR A 1 191 ? 14.905 1.362 -23.187 1.00 98.38 191 TYR A CA 1
ATOM 1477 C C . TYR A 1 191 ? 13.800 1.682 -22.169 1.00 98.38 191 TYR A C 1
ATOM 1479 O O . TYR A 1 191 ? 13.614 0.927 -21.216 1.00 98.38 191 TYR A O 1
ATOM 1487 N N . LEU A 1 192 ? 13.013 2.740 -22.396 1.00 97.81 192 LEU A N 1
ATOM 1488 C CA . LEU A 1 192 ? 11.851 3.086 -21.567 1.00 97.81 192 LEU A CA 1
ATOM 1489 C C . LEU A 1 192 ? 10.802 1.970 -21.551 1.00 97.81 192 LEU A C 1
ATOM 1491 O O . LEU A 1 192 ? 10.293 1.617 -20.488 1.00 97.81 192 LEU A O 1
ATOM 1495 N N . LYS A 1 193 ? 10.515 1.365 -22.709 1.00 97.94 193 LYS A N 1
ATOM 1496 C CA . LYS A 1 193 ? 9.602 0.219 -22.801 1.00 97.94 193 LYS A CA 1
ATOM 1497 C C . LYS A 1 193 ? 10.104 -0.971 -21.980 1.00 97.94 193 LYS A C 1
ATOM 1499 O O . LYS A 1 193 ? 9.316 -1.602 -21.271 1.00 97.94 193 LYS A O 1
ATOM 1504 N N . ASN A 1 194 ? 11.404 -1.261 -22.038 1.00 98.25 194 ASN A N 1
ATOM 1505 C CA . ASN A 1 194 ? 12.011 -2.297 -21.207 1.00 98.25 194 ASN A CA 1
ATOM 1506 C C . ASN A 1 194 ? 11.909 -1.956 -19.712 1.00 98.25 194 ASN A C 1
ATOM 1508 O O . ASN A 1 194 ? 11.550 -2.837 -18.936 1.00 98.25 194 ASN A O 1
ATOM 1512 N N . ILE A 1 195 ? 12.159 -0.704 -19.302 1.00 98.12 195 ILE A N 1
ATOM 1513 C CA . ILE A 1 195 ? 11.988 -0.266 -17.903 1.00 98.12 195 ILE A CA 1
ATOM 1514 C C . ILE A 1 195 ? 10.557 -0.522 -17.426 1.00 98.12 195 ILE A C 1
ATOM 1516 O O . ILE A 1 195 ? 10.371 -1.231 -16.441 1.00 98.12 195 ILE A O 1
ATOM 1520 N N . ALA A 1 196 ? 9.551 -0.030 -18.153 1.00 98.19 196 ALA A N 1
ATOM 1521 C CA . ALA A 1 196 ? 8.147 -0.214 -17.783 1.00 98.19 196 ALA A CA 1
ATOM 1522 C C . ALA A 1 196 ? 7.760 -1.702 -17.688 1.00 98.19 196 ALA A C 1
ATOM 1524 O O . ALA A 1 196 ? 7.026 -2.115 -16.789 1.00 98.19 196 ALA A O 1
ATOM 1525 N N . THR A 1 197 ? 8.305 -2.530 -18.584 1.00 98.44 197 THR A N 1
ATOM 1526 C CA . THR A 1 197 ? 8.107 -3.986 -18.557 1.00 98.44 197 THR A CA 1
ATOM 1527 C C . THR A 1 197 ? 8.758 -4.621 -17.326 1.00 98.44 197 THR A C 1
ATOM 1529 O O . THR A 1 197 ? 8.143 -5.469 -16.685 1.00 98.44 197 THR A O 1
ATOM 1532 N N . MET A 1 198 ? 9.976 -4.211 -16.955 1.00 98.25 198 MET A N 1
ATOM 1533 C CA . MET A 1 198 ? 10.668 -4.700 -15.754 1.00 98.25 198 MET A CA 1
ATOM 1534 C C . MET A 1 198 ? 9.960 -4.277 -14.457 1.00 98.25 198 MET A C 1
ATOM 1536 O O . MET A 1 198 ? 9.910 -5.053 -13.499 1.00 98.25 198 MET A O 1
ATOM 1540 N N . GLU A 1 199 ? 9.378 -3.078 -14.423 1.00 98.19 199 GLU A N 1
ATOM 1541 C CA . GLU A 1 199 ? 8.550 -2.618 -13.305 1.00 98.19 199 GLU A CA 1
ATOM 1542 C C . GLU A 1 199 ? 7.299 -3.489 -13.139 1.00 98.19 199 GLU A C 1
ATOM 1544 O O . GLU A 1 199 ? 7.010 -3.948 -12.031 1.00 98.19 199 GLU A O 1
ATOM 1549 N N . GLU A 1 200 ? 6.582 -3.777 -14.230 1.00 98.38 200 GLU A N 1
ATOM 1550 C CA . GLU A 1 200 ? 5.425 -4.680 -14.194 1.00 98.38 200 GLU A CA 1
ATOM 1551 C C . GLU A 1 200 ? 5.830 -6.105 -13.814 1.00 98.38 200 GLU A C 1
ATOM 1553 O O . GLU A 1 200 ? 5.199 -6.727 -12.961 1.00 98.38 200 GLU A O 1
ATOM 1558 N N . LEU A 1 201 ? 6.939 -6.602 -14.364 1.00 98.44 201 LEU A N 1
ATOM 1559 C CA . LEU A 1 201 ? 7.469 -7.922 -14.034 1.00 98.44 201 LEU A CA 1
ATOM 1560 C C . LEU A 1 201 ? 7.762 -8.049 -12.534 1.00 98.44 201 LEU A C 1
ATOM 1562 O O . LEU A 1 201 ? 7.450 -9.076 -11.930 1.00 98.44 201 LEU A O 1
ATOM 1566 N N . THR A 1 202 ? 8.299 -6.993 -11.918 1.00 98.12 202 THR A N 1
ATOM 1567 C CA . THR A 1 202 ? 8.542 -6.938 -10.470 1.00 98.12 202 THR A CA 1
ATOM 1568 C C . THR A 1 202 ? 7.229 -7.021 -9.687 1.00 98.12 202 THR A C 1
ATOM 1570 O O . THR A 1 202 ? 7.128 -7.804 -8.740 1.00 98.12 202 THR A O 1
ATOM 1573 N N . ARG A 1 203 ? 6.193 -6.273 -10.097 1.00 98.06 203 ARG A N 1
ATOM 1574 C CA . ARG A 1 203 ? 4.855 -6.332 -9.476 1.00 98.06 203 ARG A CA 1
ATOM 1575 C C . ARG A 1 203 ? 4.252 -7.734 -9.572 1.00 98.06 203 ARG A C 1
ATOM 1577 O O . ARG A 1 203 ? 3.858 -8.305 -8.553 1.00 98.06 203 ARG A O 1
ATOM 1584 N N . VAL A 1 204 ? 4.243 -8.317 -10.771 1.00 98.38 204 VAL A N 1
ATOM 1585 C CA . VAL A 1 204 ? 3.749 -9.678 -11.026 1.00 98.38 204 VAL A CA 1
ATOM 1586 C C . VAL A 1 204 ? 4.507 -10.705 -10.189 1.00 98.38 204 VAL A C 1
ATOM 1588 O O . VAL A 1 204 ? 3.886 -11.574 -9.579 1.00 98.38 204 VAL A O 1
ATOM 1591 N N . GLN A 1 205 ? 5.833 -10.594 -10.097 1.00 98.12 205 GLN A N 1
ATOM 1592 C CA . GLN A 1 205 ? 6.663 -11.519 -9.329 1.00 98.12 205 GLN A CA 1
ATOM 1593 C C . GLN A 1 205 ? 6.337 -11.495 -7.830 1.00 98.12 205 GLN A C 1
ATOM 1595 O O . GLN A 1 205 ? 6.204 -12.559 -7.220 1.00 98.12 205 GLN A O 1
ATOM 1600 N N . ILE A 1 206 ? 6.181 -10.307 -7.239 1.00 98.12 206 ILE A N 1
ATOM 1601 C CA . ILE A 1 206 ? 5.818 -10.164 -5.822 1.00 98.12 206 ILE A CA 1
ATOM 1602 C C . ILE A 1 206 ? 4.411 -10.711 -5.563 1.00 98.12 206 ILE A C 1
ATOM 1604 O O . ILE A 1 206 ? 4.222 -11.502 -4.636 1.00 98.12 206 ILE A O 1
ATOM 1608 N N . ASN A 1 207 ? 3.442 -10.372 -6.416 1.00 97.88 207 ASN A N 1
ATOM 1609 C CA . ASN A 1 207 ? 2.071 -10.870 -6.294 1.00 97.88 207 ASN A CA 1
ATOM 1610 C C . ASN A 1 207 ? 2.017 -12.398 -6.420 1.00 97.88 207 ASN A C 1
ATOM 1612 O O . ASN A 1 207 ? 1.391 -13.071 -5.602 1.00 97.88 207 ASN A O 1
ATOM 1616 N N . LEU A 1 208 ? 2.733 -12.968 -7.392 1.00 98.44 208 LEU A N 1
ATOM 1617 C CA . LEU A 1 208 ? 2.829 -14.412 -7.582 1.00 98.44 208 LEU A CA 1
ATOM 1618 C C . LEU A 1 208 ? 3.437 -15.107 -6.356 1.00 98.44 208 LEU A C 1
ATOM 1620 O O . LEU A 1 208 ? 2.942 -16.155 -5.940 1.00 98.44 208 LEU A O 1
ATOM 1624 N N . ALA A 1 209 ? 4.494 -14.541 -5.768 1.00 98.38 209 ALA A N 1
ATOM 1625 C CA . ALA A 1 209 ? 5.105 -15.080 -4.555 1.00 98.38 209 ALA A CA 1
ATOM 1626 C C . ALA A 1 209 ? 4.125 -15.072 -3.370 1.00 98.38 209 ALA A C 1
ATOM 1628 O O . ALA A 1 209 ? 4.024 -16.070 -2.650 1.00 98.38 209 ALA A O 1
ATOM 1629 N N . LEU A 1 210 ? 3.363 -13.987 -3.203 1.00 97.56 210 LEU A N 1
ATOM 1630 C CA . LEU A 1 210 ? 2.357 -13.861 -2.151 1.00 97.56 210 LEU A CA 1
ATOM 1631 C C . LEU A 1 210 ? 1.222 -14.881 -2.324 1.00 97.56 210 LEU A C 1
ATOM 1633 O O . LEU A 1 210 ? 0.895 -15.604 -1.382 1.00 97.56 210 LEU A O 1
ATOM 1637 N N . LEU A 1 211 ? 0.677 -15.014 -3.538 1.00 98.00 211 LEU A N 1
ATOM 1638 C CA . LEU A 1 211 ? -0.372 -15.997 -3.821 1.00 98.00 211 LEU A CA 1
ATOM 1639 C C . LEU A 1 211 ? 0.119 -17.432 -3.611 1.00 98.00 211 LEU A C 1
ATOM 1641 O O . LEU A 1 211 ? -0.584 -18.225 -2.989 1.00 98.00 211 LEU A O 1
ATOM 1645 N N . LYS A 1 212 ? 1.339 -17.768 -4.055 1.00 98.25 212 LYS A N 1
ATOM 1646 C CA . LYS A 1 212 ? 1.944 -19.089 -3.807 1.00 98.25 212 LYS A CA 1
ATOM 1647 C C . LYS A 1 212 ? 2.076 -19.380 -2.314 1.00 98.25 212 LYS A C 1
ATOM 1649 O O . LYS A 1 212 ? 1.736 -20.480 -1.883 1.00 98.25 212 LYS A O 1
ATOM 1654 N N . LYS A 1 213 ? 2.533 -18.402 -1.523 1.00 97.81 213 LYS A N 1
ATOM 1655 C CA . LYS A 1 213 ? 2.635 -18.524 -0.062 1.00 97.81 213 LYS A CA 1
ATOM 1656 C C . LYS A 1 213 ? 1.269 -18.814 0.563 1.00 97.81 213 LYS A C 1
ATOM 1658 O O . LYS A 1 213 ? 1.155 -19.756 1.342 1.00 97.81 213 LYS A O 1
ATOM 1663 N N . HIS A 1 214 ? 0.237 -18.053 0.205 1.00 95.62 214 HIS A N 1
ATOM 1664 C CA . HIS A 1 214 ? -1.109 -18.249 0.746 1.00 95.62 214 HIS A CA 1
ATOM 1665 C C . HIS A 1 214 ? -1.758 -19.558 0.284 1.00 95.62 214 HIS A C 1
ATOM 1667 O O . HIS A 1 214 ? -2.374 -20.244 1.096 1.00 95.62 214 HIS A O 1
ATOM 1673 N N . GLN A 1 215 ? -1.563 -19.966 -0.973 1.00 96.69 215 GLN A N 1
ATOM 1674 C CA . GLN A 1 215 ? -2.044 -21.262 -1.459 1.00 96.69 215 GLN A CA 1
ATOM 1675 C C . GLN A 1 215 ? -1.380 -22.411 -0.696 1.00 96.69 215 GLN A C 1
ATOM 1677 O O . GLN A 1 215 ? -2.065 -23.332 -0.260 1.00 96.69 215 GLN A O 1
ATOM 1682 N N . ALA A 1 216 ? -0.063 -22.344 -0.478 1.00 96.69 216 ALA A N 1
ATOM 1683 C CA . ALA A 1 216 ? 0.655 -23.343 0.307 1.00 96.69 216 ALA A CA 1
ATOM 1684 C C . ALA A 1 216 ? 0.137 -23.410 1.755 1.00 96.69 216 ALA A C 1
ATOM 1686 O O . ALA A 1 216 ? -0.074 -24.503 2.272 1.00 96.69 216 ALA A O 1
ATOM 1687 N N . GLN A 1 217 ? -0.137 -22.261 2.385 1.00 95.44 217 GLN A N 1
ATOM 1688 C CA . GLN A 1 217 ? -0.764 -22.197 3.712 1.00 95.44 217 GLN A CA 1
ATOM 1689 C C . GLN A 1 217 ? -2.169 -22.819 3.723 1.00 95.44 217 GLN A C 1
ATOM 1691 O O . GLN A 1 217 ? -2.502 -23.558 4.647 1.00 95.44 217 GLN A O 1
ATOM 1696 N N . ASN A 1 218 ? -2.984 -22.562 2.694 1.00 94.31 218 ASN A N 1
ATOM 1697 C CA . ASN A 1 218 ? -4.326 -23.135 2.574 1.00 94.31 218 ASN A CA 1
ATOM 1698 C C . ASN A 1 218 ? -4.289 -24.658 2.379 1.00 94.31 218 ASN A C 1
ATOM 1700 O O . ASN A 1 218 ? -5.077 -25.360 3.006 1.00 94.31 218 ASN A O 1
ATOM 1704 N N . ILE A 1 219 ? -3.356 -25.174 1.571 1.00 94.62 219 ILE A N 1
ATOM 1705 C CA . ILE A 1 219 ? -3.149 -26.619 1.388 1.00 94.62 219 ILE A CA 1
ATOM 1706 C C . ILE A 1 219 ? -2.665 -27.259 2.696 1.00 94.62 219 ILE A C 1
ATOM 1708 O O . ILE A 1 219 ? -3.225 -28.262 3.133 1.00 94.62 219 ILE A O 1
ATOM 1712 N N . ALA A 1 220 ? -1.664 -26.661 3.351 1.00 95.88 220 ALA A N 1
ATOM 1713 C CA . ALA A 1 220 ? -1.090 -27.172 4.597 1.00 95.88 220 ALA A CA 1
ATOM 1714 C C . ALA A 1 220 ? -2.096 -27.197 5.759 1.00 95.88 220 ALA A C 1
ATOM 1716 O O . ALA A 1 220 ? -1.988 -28.043 6.642 1.00 95.88 220 ALA A O 1
ATOM 1717 N N . ALA A 1 221 ? -3.097 -26.310 5.749 1.00 94.19 221 ALA A N 1
ATOM 1718 C CA . ALA A 1 221 ? -4.170 -26.311 6.739 1.00 94.19 221 ALA A CA 1
ATOM 1719 C C . ALA A 1 221 ? -5.063 -27.566 6.674 1.00 94.19 221 ALA A C 1
ATOM 1721 O O . ALA A 1 221 ? -5.820 -27.808 7.612 1.00 94.19 221 ALA A O 1
ATOM 1722 N N . GLY A 1 222 ? -5.031 -28.338 5.579 1.00 93.81 222 GLY A N 1
ATOM 1723 C CA . GLY A 1 222 ? -5.750 -29.611 5.446 1.00 93.81 222 GLY A CA 1
ATOM 1724 C C . GLY A 1 222 ? -7.282 -29.506 5.409 1.00 93.81 222 GLY A C 1
ATOM 1725 O O . GLY A 1 222 ? -7.958 -30.523 5.281 1.00 93.81 222 GLY A O 1
ATOM 1726 N N . LYS A 1 223 ? -7.847 -28.295 5.493 1.00 94.50 223 LYS A N 1
ATOM 1727 C CA . LYS A 1 223 ? -9.288 -28.023 5.408 1.00 94.50 223 LYS A CA 1
ATOM 1728 C C . LYS A 1 223 ? -9.576 -26.834 4.498 1.00 94.50 223 LYS A C 1
ATOM 1730 O O . LYS A 1 223 ? -8.836 -25.854 4.488 1.00 94.50 223 LYS A O 1
ATOM 1735 N N . ARG A 1 224 ? -10.690 -26.900 3.761 1.00 94.31 224 ARG A N 1
ATOM 1736 C CA . ARG A 1 224 ? -11.144 -25.835 2.842 1.00 94.31 224 ARG A CA 1
ATOM 1737 C C . ARG A 1 224 ? -11.752 -24.622 3.547 1.00 94.31 224 ARG A C 1
ATOM 1739 O O . ARG A 1 224 ? -12.094 -23.646 2.887 1.00 94.31 224 ARG A O 1
ATOM 1746 N N . THR A 1 225 ? -11.887 -24.675 4.864 1.00 95.75 225 THR A N 1
ATOM 1747 C CA . THR A 1 225 ? -12.526 -23.635 5.665 1.00 95.75 225 THR A CA 1
ATOM 1748 C C . THR A 1 225 ? -11.615 -23.135 6.784 1.00 95.75 225 THR A C 1
ATOM 1750 O O . THR A 1 225 ? -10.589 -23.740 7.117 1.00 95.75 225 THR A O 1
ATOM 1753 N N . LEU A 1 226 ? -11.967 -21.993 7.356 1.00 93.38 226 LEU A N 1
ATOM 1754 C CA . LEU A 1 226 ? -11.375 -21.429 8.556 1.00 93.38 226 LEU A CA 1
ATOM 1755 C C . LEU A 1 226 ? -12.515 -21.054 9.501 1.00 93.38 226 LEU A C 1
ATOM 1757 O O . LEU A 1 226 ? -13.434 -20.347 9.100 1.00 93.38 226 LEU A O 1
ATOM 1761 N N . ASP A 1 227 ? -12.437 -21.540 10.734 1.00 94.81 227 ASP A N 1
ATOM 1762 C CA . ASP A 1 227 ? -13.389 -21.174 11.777 1.00 94.81 227 ASP A CA 1
ATOM 1763 C C . ASP A 1 227 ? -12.889 -19.896 12.437 1.00 94.81 227 ASP A C 1
ATOM 1765 O O . ASP A 1 227 ? -11.710 -19.801 12.793 1.00 94.81 227 ASP A O 1
ATOM 1769 N N . VAL A 1 228 ? -13.766 -18.907 12.537 1.00 94.44 228 VAL A N 1
ATOM 1770 C CA . VAL A 1 228 ? -13.438 -17.576 13.031 1.00 94.44 228 VAL A CA 1
ATOM 1771 C C . VAL A 1 228 ? -14.510 -17.081 13.994 1.00 94.44 228 VAL A C 1
ATOM 1773 O O . VAL A 1 228 ? -15.671 -17.452 13.861 1.00 94.44 228 VAL A O 1
ATOM 1776 N N . GLU A 1 229 ? -14.137 -16.226 14.942 1.00 95.75 229 GLU A N 1
ATOM 1777 C CA . GLU A 1 229 ? -15.078 -15.616 15.886 1.00 95.75 229 GLU A CA 1
ATOM 1778 C C . GLU A 1 229 ? -15.458 -14.204 15.428 1.00 95.75 229 GLU A C 1
ATOM 1780 O O . GLU A 1 229 ? -14.597 -13.362 15.163 1.00 95.75 229 GLU A O 1
ATOM 1785 N N . VAL A 1 230 ? -16.759 -13.941 15.352 1.00 95.06 230 VAL A N 1
ATOM 1786 C CA . VAL A 1 230 ? -17.335 -12.608 15.162 1.00 95.06 230 VAL A CA 1
ATOM 1787 C C . VAL A 1 230 ? -17.956 -12.168 16.477 1.00 95.06 230 VAL A C 1
ATOM 1789 O O . VAL A 1 230 ? -18.735 -12.912 17.068 1.00 95.06 230 VAL A O 1
ATOM 1792 N N . CYS A 1 231 ? -17.652 -10.951 16.924 1.00 96.44 231 CYS A N 1
ATOM 1793 C CA . CYS A 1 231 ? -18.198 -10.391 18.157 1.00 96.44 231 CYS A CA 1
ATOM 1794 C C . CYS A 1 231 ? -19.128 -9.217 17.848 1.00 96.44 231 CYS A C 1
ATOM 1796 O O . CYS A 1 231 ? -18.806 -8.347 17.042 1.00 96.44 231 CYS A O 1
ATOM 1798 N N . GLY A 1 232 ? -20.267 -9.163 18.530 1.00 96.56 232 GLY A N 1
ATOM 1799 C CA . GLY A 1 232 ? -21.195 -8.041 18.525 1.00 96.56 232 GLY A CA 1
ATOM 1800 C C . GLY A 1 232 ? -21.209 -7.341 19.881 1.00 96.56 232 GLY A C 1
ATOM 1801 O O . GLY A 1 232 ? -21.370 -7.988 20.913 1.00 96.56 232 GLY A O 1
ATOM 1802 N N . LEU A 1 233 ? -21.094 -6.016 19.884 1.00 96.44 233 LEU A N 1
ATOM 1803 C CA . LEU A 1 233 ? -21.242 -5.164 21.061 1.00 96.44 233 LEU A CA 1
ATOM 1804 C C . LEU A 1 233 ? -22.375 -4.169 20.820 1.00 96.44 233 LEU A C 1
ATOM 1806 O O . LEU A 1 233 ? -22.360 -3.433 19.835 1.00 96.44 233 LEU A O 1
ATOM 1810 N N . ARG A 1 234 ? -23.325 -4.103 21.753 1.00 96.94 234 ARG A N 1
ATOM 1811 C CA . ARG A 1 234 ? -24.359 -3.071 21.804 1.00 96.94 234 ARG A CA 1
ATOM 1812 C C . ARG A 1 234 ? -24.280 -2.296 23.111 1.00 96.94 234 ARG A C 1
ATOM 1814 O O . ARG A 1 234 ? -24.315 -2.898 24.182 1.00 96.94 234 ARG A O 1
ATOM 1821 N N . VAL A 1 235 ? -24.257 -0.971 22.997 1.00 95.88 235 VAL A N 1
ATOM 1822 C CA . VAL A 1 235 ? -24.370 -0.020 24.111 1.00 95.88 235 VAL A CA 1
ATOM 1823 C C . VAL A 1 235 ? -25.411 1.032 23.725 1.00 95.88 235 VAL A C 1
ATOM 1825 O O . VAL A 1 235 ? -25.149 1.909 22.905 1.00 95.88 235 VAL A O 1
ATOM 1828 N N . GLY A 1 236 ? -26.627 0.924 24.260 1.00 94.25 236 GLY A N 1
ATOM 1829 C CA . GLY A 1 236 ? -27.754 1.764 23.851 1.00 94.25 236 GLY A CA 1
ATOM 1830 C C . GLY A 1 236 ? -28.093 1.596 22.365 1.00 94.25 236 GLY A C 1
ATOM 1831 O O . GLY A 1 236 ? -28.477 0.510 21.916 1.00 94.25 236 GLY A O 1
ATOM 1832 N N . GLU A 1 237 ? -27.963 2.684 21.606 1.00 93.12 237 GLU A N 1
ATOM 1833 C CA . GLU A 1 237 ? -28.147 2.722 20.146 1.00 93.12 237 GLU A CA 1
ATOM 1834 C C . GLU A 1 237 ? -26.860 2.390 19.370 1.00 93.12 237 GLU A C 1
ATOM 1836 O O . GLU A 1 237 ? -26.923 2.081 18.183 1.00 93.12 237 GLU A O 1
ATOM 1841 N N . PHE A 1 238 ? -25.693 2.419 20.020 1.00 94.31 238 PHE A N 1
ATOM 1842 C CA . PHE A 1 238 ? -24.429 2.062 19.383 1.00 94.31 238 PHE A CA 1
ATOM 1843 C C . PHE A 1 238 ? -24.326 0.545 19.214 1.00 94.31 238 PHE A C 1
ATOM 1845 O O . PHE A 1 238 ? -24.502 -0.204 20.178 1.00 94.31 238 PHE A O 1
ATOM 1852 N N . VAL A 1 239 ? -23.996 0.106 17.998 1.00 95.44 239 VAL A N 1
ATOM 1853 C CA . VAL A 1 239 ? -23.730 -1.294 17.653 1.00 95.44 239 VAL A CA 1
ATOM 1854 C C . VAL A 1 239 ? -22.400 -1.376 16.909 1.00 95.44 239 VAL A C 1
ATOM 1856 O O . VAL A 1 239 ? -22.159 -0.613 15.975 1.00 95.44 239 VAL A O 1
ATOM 1859 N N . LEU A 1 240 ? -21.552 -2.314 17.319 1.00 94.94 240 LEU A N 1
ATOM 1860 C CA . LEU A 1 240 ? -20.298 -2.663 16.661 1.00 94.94 240 LEU A CA 1
ATOM 1861 C C . LEU A 1 240 ? -20.277 -4.169 16.413 1.00 94.94 240 LEU A C 1
ATOM 1863 O O . LEU A 1 240 ? -20.579 -4.941 17.319 1.00 94.94 240 LEU A O 1
ATOM 1867 N N . VAL A 1 241 ? -19.893 -4.571 15.205 1.00 94.56 241 VAL A N 1
ATOM 1868 C CA . VAL A 1 241 ? -19.642 -5.970 14.848 1.00 94.56 241 VAL A CA 1
ATOM 1869 C C . VAL A 1 241 ? -18.197 -6.074 14.380 1.00 94.56 241 VAL A C 1
ATOM 1871 O O . VAL A 1 241 ? -17.765 -5.278 13.546 1.00 94.56 241 VAL A O 1
ATOM 1874 N N . THR A 1 242 ? -17.440 -7.007 14.946 1.00 93.19 242 THR A N 1
ATOM 1875 C CA . THR A 1 242 ? -16.052 -7.262 14.555 1.00 93.19 242 THR A CA 1
ATOM 1876 C C . THR A 1 242 ? -15.992 -8.291 13.438 1.00 93.19 242 THR A C 1
ATOM 1878 O O . THR A 1 242 ? -16.882 -9.124 13.284 1.00 93.19 242 THR A O 1
ATOM 1881 N N . PHE A 1 243 ? -14.917 -8.261 12.660 1.00 91.50 243 PHE A N 1
ATOM 1882 C CA . PHE A 1 243 ? -14.616 -9.327 11.720 1.00 91.50 243 PHE A CA 1
ATOM 1883 C C . PHE A 1 243 ? -13.125 -9.662 11.804 1.00 91.50 243 PHE A C 1
ATOM 1885 O O . PHE A 1 243 ? -12.300 -8.747 11.753 1.00 91.50 243 PHE A O 1
ATOM 1892 N N . PRO A 1 244 ? -12.754 -10.942 11.944 1.00 87.62 244 PRO A N 1
ATOM 1893 C CA . PRO A 1 244 ? -11.368 -11.376 12.098 1.00 87.62 244 PRO A CA 1
ATOM 1894 C C . PRO A 1 244 ? -10.672 -11.488 10.731 1.00 87.62 244 PRO A C 1
ATOM 1896 O O . PRO A 1 244 ? -10.219 -12.555 10.316 1.00 87.62 244 PRO A O 1
ATOM 1899 N N . GLY A 1 245 ? -10.619 -10.367 10.011 1.00 85.81 245 GLY A N 1
ATOM 1900 C CA . GLY A 1 245 ? -9.988 -10.237 8.703 1.00 85.81 245 GLY A CA 1
ATOM 1901 C C . GLY A 1 245 ? -9.972 -8.790 8.210 1.00 85.81 245 GLY A C 1
ATOM 1902 O O . GLY A 1 245 ? -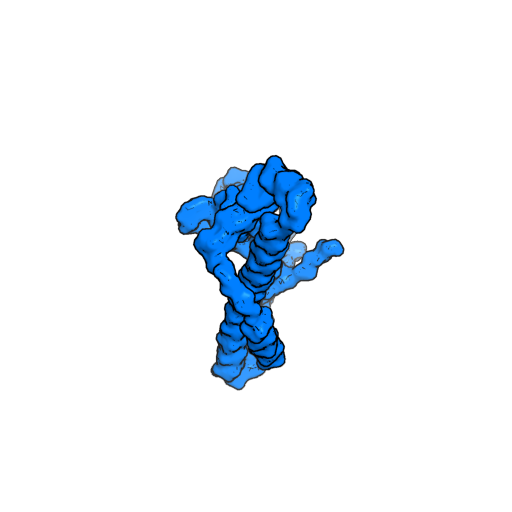10.674 -7.929 8.738 1.00 85.81 245 GLY A O 1
ATOM 1903 N N . GLU A 1 246 ? -9.174 -8.524 7.180 1.00 86.31 246 GLU A N 1
ATOM 1904 C CA . GLU A 1 246 ? -9.109 -7.210 6.537 1.00 86.31 246 GLU A CA 1
ATOM 1905 C C . GLU A 1 246 ? -10.258 -7.063 5.537 1.00 86.31 246 GLU A C 1
ATOM 1907 O O . GLU A 1 246 ? -10.173 -7.486 4.384 1.00 86.31 246 GLU A O 1
ATOM 1912 N N . LEU A 1 247 ? -11.370 -6.496 6.001 1.00 87.44 247 LEU A N 1
ATOM 1913 C CA . LEU A 1 247 ? -12.506 -6.184 5.141 1.00 87.44 247 LEU A CA 1
ATOM 1914 C C . LEU A 1 247 ? -12.204 -4.961 4.274 1.00 87.44 247 LEU A C 1
ATOM 1916 O O . LEU A 1 247 ? -11.668 -3.962 4.759 1.00 87.44 247 LEU A O 1
ATOM 1920 N N . THR A 1 248 ? -12.598 -5.031 3.008 1.00 87.81 248 THR A N 1
ATOM 1921 C CA . THR A 1 248 ? -12.638 -3.886 2.098 1.00 87.81 248 THR A CA 1
ATOM 1922 C C . THR A 1 248 ? -13.986 -3.184 2.208 1.00 87.81 248 THR A C 1
ATOM 1924 O O . THR A 1 248 ? -14.983 -3.776 2.634 1.00 87.81 248 THR A O 1
ATOM 1927 N N . VAL A 1 249 ? -14.036 -1.912 1.826 1.00 76.94 249 VAL A N 1
ATOM 1928 C CA . VAL A 1 249 ? -15.303 -1.201 1.622 1.00 76.94 249 VAL A CA 1
ATOM 1929 C C . VAL A 1 249 ? -15.450 -0.863 0.163 1.00 76.94 249 VAL A C 1
ATOM 1931 O O . VAL A 1 249 ? -14.510 -0.416 -0.483 1.00 76.94 249 VAL A O 1
ATOM 1934 N N . GLN A 1 250 ? -16.669 -0.995 -0.352 1.00 62.97 250 GLN A N 1
ATOM 1935 C CA . GLN A 1 250 ? -16.997 -0.324 -1.594 1.00 62.97 250 GLN A CA 1
ATOM 1936 C C . GLN A 1 250 ? -16.954 1.183 -1.321 1.00 62.97 250 GLN A C 1
ATOM 1938 O O . GLN A 1 250 ? -17.891 1.752 -0.760 1.00 62.97 250 GLN A O 1
ATOM 1943 N N . ILE A 1 251 ? -15.844 1.826 -1.677 1.00 51.81 251 ILE A N 1
ATOM 1944 C CA . ILE A 1 251 ? -15.784 3.280 -1.752 1.00 51.81 251 ILE A CA 1
ATOM 1945 C C . ILE A 1 251 ? -16.732 3.650 -2.891 1.00 51.81 251 ILE A C 1
ATOM 1947 O O . ILE A 1 251 ? -16.463 3.344 -4.052 1.00 51.81 251 ILE A O 1
ATOM 1951 N N . GLY A 1 252 ? -17.890 4.217 -2.550 1.00 40.59 252 GLY A N 1
ATOM 1952 C CA . GLY A 1 252 ? -18.752 4.848 -3.540 1.00 40.59 252 GLY A CA 1
ATOM 1953 C C . GLY A 1 252 ? -17.952 5.960 -4.207 1.00 40.59 252 GLY A C 1
ATOM 1954 O O . GLY A 1 252 ? -17.631 6.949 -3.550 1.00 40.59 252 GLY A O 1
ATOM 1955 N N . LEU A 1 253 ? -17.567 5.742 -5.464 1.00 33.16 253 LEU A N 1
ATOM 1956 C CA . LEU A 1 253 ? -17.181 6.812 -6.378 1.00 33.16 253 LEU A CA 1
ATOM 1957 C C . LEU A 1 253 ? -18.444 7.539 -6.838 1.00 33.16 253 LEU A C 1
ATOM 1959 O O . LEU A 1 253 ? -19.421 6.833 -7.182 1.00 33.16 253 LEU A O 1
#

Sequence (253 aa):
MLRLDAADGKTVAVVYNFACHPIQGVPGKTNTADLTGFASKVIEENLSNGTVALFVQGCGGDINPVFYKDVDHPRDAETFGNLLGLSTLKAIRKIASKETSSFKVLNESLTLPRADLAEKIEALKAEQLRLAQSLGGTSLNFKTFLPLAVKYNLSPEFPSYYSHRYLHDKKIGRDDLDKHDAENRRNIEAYLKNIATMEELTRVQINLALLKKHQAQNIAAGKRTLDVEVCGLRVGEFVLVTFPGELTVQIGL

Secondary structure (DSSP, 8-state):
-EEEE-TTS-EEEEEEEE---S----GGG----HHHHHHHHHHHHTSSTT-EEEEEE-S-TT---TTTT-SSS---HHHHHHHHHHHHHHHHTT--------EEEEEEEEEEEPPP-HHHHHHHHHHHHHHHHHPPP-S--HHHHHHHHHHHHHSSSSSSS-HHHHHHHHHTT--HHHHHHHHHHHHHHHHHHHHHHHHHHHHHHHHHHHHHHHHHHHHHT-SSEEEEEEEEEEETTEEEE--SS--------